Protein AF-A0A7C4NTA8-F1 (afdb_monomer_lite)

Structure (mmCIF, N/CA/C/O backbone):
data_AF-A0A7C4NTA8-F1
#
_entry.id   AF-A0A7C4NTA8-F1
#
loop_
_atom_site.group_PDB
_atom_site.id
_atom_site.type_symbol
_atom_site.label_atom_id
_atom_site.label_alt_id
_atom_site.label_comp_id
_atom_site.label_asym_id
_atom_site.label_entity_id
_atom_site.label_seq_id
_atom_site.pdbx_PDB_ins_code
_atom_site.Cartn_x
_atom_site.Cartn_y
_atom_site.Cartn_z
_atom_site.occupancy
_atom_site.B_iso_or_equiv
_atom_site.auth_seq_id
_atom_site.auth_comp_id
_atom_site.auth_asym_id
_atom_site.auth_atom_id
_atom_site.pdbx_PDB_model_num
ATOM 1 N N . MET A 1 1 ? -11.748 25.148 -0.367 1.00 47.28 1 MET A N 1
ATOM 2 C CA . MET A 1 1 ? -11.522 23.887 -1.107 1.00 47.28 1 MET A CA 1
ATOM 3 C C . MET A 1 1 ? -11.002 22.785 -0.184 1.00 47.28 1 MET A C 1
ATOM 5 O O . MET A 1 1 ? -11.675 21.774 -0.080 1.00 47.28 1 MET A O 1
ATOM 9 N N . LEU A 1 2 ? -9.923 23.012 0.584 1.00 47.84 2 LEU A N 1
ATOM 10 C CA . LEU A 1 2 ? -9.383 22.050 1.570 1.00 47.84 2 LEU A CA 1
ATOM 11 C C . LEU A 1 2 ? -10.412 21.562 2.614 1.00 47.84 2 LEU A C 1
ATOM 13 O O . LEU A 1 2 ? -10.604 20.364 2.757 1.00 47.84 2 LEU A O 1
ATOM 17 N N . LEU A 1 3 ? -11.169 22.468 3.250 1.00 47.03 3 LEU A N 1
ATOM 18 C CA . LEU A 1 3 ? -12.227 22.128 4.228 1.00 47.03 3 LEU A CA 1
ATOM 19 C C . LEU A 1 3 ? -13.330 21.188 3.695 1.00 47.03 3 LEU A C 1
ATOM 21 O O . LEU A 1 3 ? -13.909 20.436 4.473 1.00 47.03 3 LEU A O 1
ATOM 25 N N . PHE A 1 4 ? -13.620 21.216 2.389 1.00 53.47 4 PHE A N 1
ATOM 26 C CA . PHE A 1 4 ? -14.634 20.341 1.784 1.00 53.47 4 PHE A CA 1
ATOM 27 C C . PHE A 1 4 ? -14.111 18.917 1.570 1.00 53.47 4 PHE A C 1
ATOM 29 O O . PHE A 1 4 ? -14.851 17.963 1.798 1.00 53.47 4 PHE A O 1
ATOM 36 N N . VAL A 1 5 ? -12.833 18.772 1.199 1.00 58.16 5 VAL A N 1
ATOM 37 C CA . VAL A 1 5 ? -12.175 17.461 1.080 1.00 58.16 5 VAL A CA 1
ATOM 38 C C . VAL A 1 5 ? -12.095 16.788 2.453 1.00 58.16 5 VAL A C 1
ATOM 40 O O . VAL A 1 5 ? -12.407 15.602 2.553 1.00 58.16 5 VAL A O 1
ATOM 43 N N . LYS A 1 6 ? -11.829 17.576 3.513 1.00 59.03 6 LYS A N 1
ATOM 44 C CA . LYS A 1 6 ? -11.715 17.075 4.893 1.00 59.03 6 LYS A CA 1
ATOM 45 C C . LYS A 1 6 ? -12.936 16.307 5.391 1.00 59.03 6 LYS A C 1
ATOM 47 O O . LYS A 1 6 ? -12.873 15.302 6.096 1.00 59.03 6 LYS A O 1
ATOM 52 N N . ILE A 1 7 ? -14.103 16.837 5.048 1.00 70.94 7 ILE A N 1
ATOM 53 C CA . ILE A 1 7 ? -15.385 16.320 5.523 1.00 70.94 7 ILE A CA 1
ATOM 54 C C . ILE A 1 7 ? -15.817 15.106 4.694 1.00 70.94 7 ILE A C 1
ATOM 56 O O . ILE A 1 7 ? -16.514 14.225 5.199 1.00 70.94 7 ILE A O 1
ATOM 60 N N . TYR A 1 8 ? -15.392 15.030 3.433 1.00 84.38 8 TYR A N 1
ATOM 61 C CA . TYR A 1 8 ? -15.878 14.027 2.498 1.00 84.38 8 TYR A CA 1
ATOM 62 C C . TYR A 1 8 ? -15.479 12.600 2.895 1.00 84.38 8 TYR A C 1
ATOM 64 O O . TYR A 1 8 ? -16.356 11.755 3.073 1.00 84.38 8 TYR A O 1
ATOM 72 N N . PHE A 1 9 ? -14.183 12.327 3.083 1.00 87.00 9 PHE A N 1
ATOM 73 C CA . PHE A 1 9 ? -13.704 10.973 3.393 1.00 87.00 9 PHE A CA 1
ATOM 74 C C . PHE A 1 9 ? -14.203 10.482 4.748 1.00 87.00 9 PHE A C 1
ATOM 76 O O . PHE A 1 9 ? -14.617 9.330 4.878 1.00 87.00 9 PHE A O 1
ATOM 83 N N . LYS A 1 10 ? -14.258 11.385 5.731 1.00 87.44 10 LYS A N 1
ATOM 84 C CA . LYS A 1 10 ? -14.858 11.114 7.036 1.00 87.44 10 LYS A CA 1
ATOM 85 C C . LYS A 1 10 ? -16.331 10.720 6.907 1.00 87.44 10 LYS A C 1
ATOM 87 O O . LYS A 1 10 ? -16.741 9.712 7.474 1.00 87.44 10 LYS A O 1
ATOM 92 N N . ASN A 1 11 ? -17.121 11.474 6.142 1.00 90.62 11 ASN A N 1
ATOM 93 C CA . ASN A 1 11 ? -18.539 11.175 5.927 1.00 90.62 11 ASN A CA 1
ATOM 94 C C . ASN A 1 11 ? -18.747 9.885 5.129 1.00 90.62 11 ASN A C 1
ATOM 96 O O . ASN A 1 11 ? -19.662 9.120 5.433 1.00 90.62 11 ASN A O 1
ATOM 100 N N . PHE A 1 12 ? -17.901 9.629 4.131 1.00 92.06 12 PHE A N 1
ATOM 101 C CA . PHE A 1 12 ? -17.910 8.389 3.364 1.00 92.06 12 PHE A CA 1
ATOM 102 C C . PHE A 1 12 ? -17.660 7.185 4.279 1.00 92.06 12 PHE A C 1
ATOM 104 O O . PHE A 1 12 ? -18.490 6.278 4.339 1.00 92.06 12 PHE A O 1
ATOM 111 N N . LEU A 1 13 ? -16.577 7.217 5.060 1.00 94.44 13 LEU A N 1
ATOM 112 C CA . LEU A 1 13 ? -16.245 6.165 6.019 1.00 94.44 13 LEU A CA 1
ATOM 113 C C . LEU A 1 13 ? -17.331 5.994 7.078 1.00 94.44 13 LEU A C 1
ATOM 115 O O . LEU A 1 13 ? -17.734 4.868 7.353 1.00 94.44 13 LEU A O 1
ATOM 119 N N . GLN A 1 14 ? -17.874 7.092 7.610 1.00 95.44 14 GLN A N 1
ATOM 120 C CA . GLN A 1 14 ? -18.977 7.034 8.564 1.00 95.44 14 GLN A CA 1
ATOM 121 C C . GLN A 1 14 ? -20.224 6.381 7.959 1.00 95.44 14 GLN A C 1
ATOM 123 O O . GLN A 1 14 ? -20.884 5.589 8.625 1.00 95.44 14 GLN A O 1
ATOM 128 N N . SER A 1 15 ? -20.538 6.676 6.697 1.00 95.12 15 SER A N 1
ATOM 129 C CA . SER A 1 15 ? -21.687 6.086 6.006 1.00 95.12 15 SER A CA 1
ATOM 130 C C . SER A 1 15 ? -21.512 4.580 5.817 1.00 95.12 15 SER A C 1
ATOM 132 O O . SER A 1 15 ? -22.443 3.827 6.088 1.00 95.12 15 SER A O 1
ATOM 134 N N . ILE A 1 16 ? -20.315 4.131 5.421 1.00 94.38 16 ILE A N 1
ATOM 135 C CA . ILE A 1 16 ? -20.001 2.698 5.333 1.00 94.38 16 ILE A CA 1
ATOM 136 C C . ILE A 1 16 ? -20.075 2.042 6.715 1.00 94.38 16 ILE A C 1
ATOM 138 O O . ILE A 1 16 ? -20.719 1.008 6.865 1.00 94.38 16 ILE A O 1
ATOM 142 N N . TYR A 1 17 ? -19.489 2.666 7.736 1.00 96.38 17 TYR A N 1
ATOM 143 C CA . TYR A 1 17 ? -19.453 2.134 9.097 1.00 96.38 17 TYR A CA 1
ATOM 144 C C . TYR A 1 17 ? -20.843 2.008 9.735 1.00 96.38 17 TYR A C 1
ATOM 146 O O . TYR A 1 17 ? -21.112 1.040 10.441 1.00 96.38 17 TYR A O 1
ATOM 154 N N . ASN A 1 18 ? -21.752 2.944 9.442 1.00 96.44 18 ASN A N 1
ATOM 155 C CA . ASN A 1 18 ? -23.147 2.879 9.885 1.00 96.44 18 ASN A CA 1
ATOM 156 C C . ASN A 1 18 ? -23.910 1.694 9.264 1.00 96.44 18 ASN A C 1
ATOM 158 O O . ASN A 1 18 ? -24.862 1.206 9.867 1.00 96.44 18 ASN A O 1
ATOM 162 N N . LEU A 1 19 ? -23.514 1.249 8.066 1.00 95.81 19 LEU A N 1
ATOM 163 C CA . LEU A 1 19 ? -24.101 0.089 7.388 1.00 95.81 19 LEU A CA 1
ATOM 164 C C . LEU A 1 19 ? -23.440 -1.224 7.821 1.00 95.81 19 LEU A C 1
ATOM 166 O O . LEU A 1 19 ? -24.109 -2.247 7.939 1.00 95.81 19 LEU A O 1
ATOM 170 N N . ASN A 1 20 ? -22.127 -1.198 8.042 1.00 95.38 20 ASN A N 1
ATOM 171 C CA . ASN A 1 20 ? -21.334 -2.350 8.435 1.00 95.38 20 ASN A CA 1
ATOM 172 C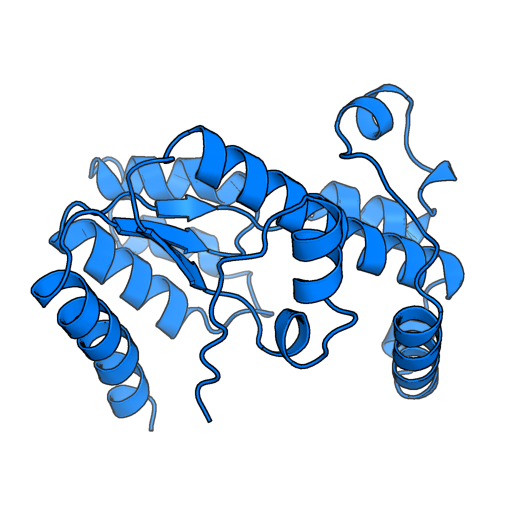 C . ASN A 1 20 ? -20.160 -1.907 9.315 1.00 95.38 20 ASN A C 1
ATOM 174 O O . ASN A 1 20 ? -19.199 -1.305 8.839 1.00 95.38 20 ASN A O 1
ATOM 178 N N . THR A 1 21 ? -20.196 -2.267 10.596 1.00 95.44 21 THR A N 1
ATOM 179 C CA . THR A 1 21 ? -19.102 -1.968 11.530 1.00 95.44 21 THR A CA 1
ATOM 180 C C . THR A 1 21 ? -17.941 -2.956 11.414 1.00 95.44 21 THR A C 1
ATOM 182 O O . THR A 1 21 ? -16.848 -2.690 11.922 1.00 95.44 21 THR A O 1
ATOM 185 N N . ASN A 1 22 ? -18.136 -4.097 10.740 1.00 96.38 22 ASN A N 1
ATOM 186 C CA . ASN A 1 22 ? -17.126 -5.139 10.612 1.00 96.38 22 ASN A CA 1
ATOM 187 C C . ASN A 1 22 ? -16.188 -4.880 9.426 1.00 96.38 22 ASN A C 1
ATOM 189 O O . ASN A 1 22 ? -16.140 -5.641 8.456 1.00 96.38 22 ASN A O 1
ATOM 193 N N . ILE A 1 23 ? -15.437 -3.785 9.533 1.00 97.69 23 ILE A N 1
ATOM 194 C CA . ILE A 1 23 ? -14.491 -3.324 8.518 1.00 97.69 23 ILE A CA 1
ATOM 195 C C . ILE A 1 23 ? -13.043 -3.359 9.026 1.00 97.69 23 ILE A C 1
ATOM 197 O O . ILE A 1 23 ? -12.773 -3.374 10.233 1.00 97.69 23 ILE A O 1
ATOM 201 N N . VAL A 1 24 ? -12.107 -3.347 8.085 1.00 97.88 24 VAL A N 1
ATOM 202 C CA . VAL A 1 24 ? -10.681 -3.075 8.294 1.00 97.88 24 VAL A CA 1
ATOM 203 C C . VAL A 1 24 ? -10.210 -2.139 7.185 1.00 97.88 24 VAL A C 1
ATOM 205 O O . VAL A 1 24 ? -10.668 -2.255 6.048 1.00 97.88 24 VAL A O 1
ATOM 208 N N . LEU A 1 25 ? -9.335 -1.190 7.513 1.00 98.12 25 LEU A N 1
ATOM 209 C CA . LEU A 1 25 ? -8.773 -0.273 6.526 1.00 98.12 25 LEU A CA 1
ATOM 210 C C . LEU A 1 25 ? -7.360 -0.693 6.132 1.00 98.12 25 LEU A C 1
ATOM 212 O O . LEU A 1 25 ? -6.594 -1.193 6.960 1.00 98.12 25 LEU A O 1
ATOM 216 N N . ALA A 1 26 ? -6.995 -0.405 4.890 1.00 97.56 26 ALA A N 1
ATOM 217 C CA . ALA A 1 26 ? -5.619 -0.443 4.431 1.00 97.56 26 ALA A CA 1
ATOM 218 C C . ALA A 1 26 ? -5.255 0.832 3.665 1.00 97.56 26 ALA A C 1
ATOM 220 O O . ALA A 1 26 ? -6.080 1.392 2.940 1.00 97.56 26 ALA A O 1
ATOM 221 N N . LEU A 1 27 ? -4.019 1.288 3.845 1.00 95.62 27 LEU A N 1
ATOM 222 C CA . LEU A 1 27 ? -3.472 2.497 3.231 1.00 95.62 27 LEU A CA 1
ATOM 223 C C . LEU A 1 27 ? -2.232 2.135 2.414 1.00 95.62 27 LEU A C 1
ATOM 225 O O . LEU A 1 27 ? -1.377 1.395 2.909 1.00 95.62 27 LEU A O 1
ATOM 229 N N . ASP A 1 28 ? -2.104 2.689 1.207 1.00 93.12 28 ASP A N 1
ATOM 230 C CA . ASP A 1 28 ? -0.885 2.610 0.381 1.00 93.12 28 ASP A CA 1
ATOM 231 C C . ASP A 1 28 ? 0.254 3.466 0.976 1.00 93.12 28 ASP A C 1
ATOM 233 O O . ASP A 1 28 ? 0.707 4.453 0.407 1.00 93.12 28 ASP A O 1
ATOM 237 N N . LEU A 1 29 ? 0.661 3.116 2.197 1.00 92.62 29 LEU A N 1
ATOM 238 C CA . LEU A 1 29 ? 1.814 3.647 2.912 1.00 92.62 29 LEU A CA 1
ATOM 239 C C . LEU A 1 29 ? 2.898 2.567 2.991 1.00 92.62 29 LEU A C 1
ATOM 241 O O . LEU A 1 29 ? 2.555 1.385 3.084 1.00 92.62 29 LEU A O 1
ATOM 245 N N . PRO A 1 30 ? 4.190 2.932 3.025 1.00 90.62 30 PRO A N 1
ATOM 246 C CA . PRO A 1 30 ? 5.262 1.957 3.169 1.00 90.62 30 PRO A CA 1
ATOM 247 C C . PRO A 1 30 ? 5.142 1.133 4.464 1.00 90.62 30 PRO A C 1
ATOM 249 O O . PRO A 1 30 ? 4.615 1.626 5.470 1.00 90.62 30 PRO A O 1
ATOM 252 N N . PRO A 1 31 ? 5.690 -0.095 4.512 1.00 91.69 31 PRO A N 1
ATOM 253 C CA . PRO A 1 31 ? 5.619 -0.952 5.698 1.00 91.69 31 PRO A CA 1
ATOM 254 C C . PRO A 1 31 ? 6.220 -0.311 6.956 1.00 91.69 31 PRO A C 1
ATOM 256 O O . PRO A 1 31 ? 5.724 -0.529 8.060 1.00 91.69 31 PRO A O 1
ATOM 259 N N . SER A 1 32 ? 7.230 0.551 6.796 1.00 91.19 32 SER A N 1
ATOM 260 C CA . SER A 1 32 ? 7.857 1.309 7.887 1.00 91.19 32 SER A CA 1
ATOM 261 C C . SER A 1 32 ? 6.879 2.202 8.667 1.00 91.19 32 SER A C 1
ATOM 263 O O . SER A 1 32 ? 7.132 2.506 9.831 1.00 91.19 32 SER A O 1
ATOM 265 N N . PHE A 1 33 ? 5.730 2.569 8.082 1.00 93.31 33 PHE A N 1
ATOM 266 C CA . PHE A 1 33 ? 4.695 3.359 8.755 1.00 93.31 33 PHE A CA 1
ATOM 267 C C . PHE A 1 33 ? 3.830 2.563 9.734 1.00 93.31 33 PHE A C 1
ATOM 269 O O . PHE A 1 33 ? 3.198 3.166 10.605 1.00 93.31 33 PHE A O 1
ATOM 276 N N . GLN A 1 34 ? 3.811 1.230 9.633 1.00 95.81 34 GLN A N 1
ATOM 277 C CA . GLN A 1 34 ? 2.934 0.387 10.447 1.00 95.81 34 GLN A CA 1
ATOM 278 C C . GLN A 1 34 ? 3.188 0.596 11.945 1.00 95.81 34 GLN A C 1
ATOM 280 O O . GLN A 1 34 ? 2.248 0.759 12.721 1.00 95.81 34 GLN A O 1
ATOM 285 N N . LYS A 1 35 ? 4.461 0.692 12.345 1.00 95.94 35 LYS A N 1
ATOM 286 C CA . LYS A 1 35 ? 4.826 0.881 13.751 1.00 95.94 35 LYS A CA 1
ATOM 287 C C . LYS A 1 35 ? 4.351 2.227 14.306 1.00 95.94 35 LYS A C 1
ATOM 289 O O . LYS A 1 35 ? 3.821 2.286 15.413 1.00 95.94 35 LYS A O 1
ATOM 294 N N . PHE A 1 36 ? 4.485 3.299 13.524 1.00 95.69 36 PHE A N 1
ATOM 295 C CA . PHE A 1 36 ? 4.013 4.626 13.923 1.00 95.69 36 PHE A CA 1
ATOM 296 C C . PHE A 1 36 ? 2.485 4.679 14.037 1.00 95.69 36 PHE A C 1
ATOM 298 O O . PHE A 1 36 ? 1.973 5.328 14.948 1.00 95.69 36 PHE A O 1
ATOM 305 N N . LEU A 1 37 ? 1.755 3.982 13.156 1.00 96.75 37 LEU A N 1
ATOM 306 C CA . LEU A 1 37 ? 0.296 3.854 13.251 1.00 96.75 37 LEU A CA 1
ATOM 307 C C . LEU A 1 37 ? -0.122 3.149 14.543 1.00 96.75 37 LEU A C 1
ATOM 309 O O . LEU A 1 37 ? -0.986 3.650 15.260 1.00 96.75 37 LEU A O 1
ATOM 313 N N . GLU A 1 38 ? 0.509 2.019 14.857 1.00 97.19 38 GLU A N 1
ATOM 314 C CA . GLU A 1 38 ? 0.239 1.252 16.077 1.00 97.19 38 GLU A CA 1
ATOM 315 C C . GLU A 1 38 ? 0.522 2.075 17.335 1.00 97.19 38 GLU A C 1
ATOM 317 O O . GLU A 1 38 ? -0.341 2.201 18.204 1.00 97.19 38 GLU A O 1
ATOM 322 N N . ASP A 1 39 ? 1.692 2.712 17.406 1.00 97.62 39 ASP A N 1
ATOM 323 C CA . ASP A 1 39 ? 2.065 3.538 18.552 1.00 97.62 39 ASP A CA 1
ATOM 324 C C . ASP A 1 39 ? 1.140 4.761 18.694 1.00 97.62 39 ASP A C 1
ATOM 326 O O . ASP A 1 39 ? 0.796 5.156 19.813 1.00 97.62 39 ASP A O 1
ATOM 330 N N . TYR A 1 40 ? 0.667 5.338 17.584 1.00 97.44 40 TYR A N 1
ATOM 331 C CA . TYR A 1 40 ? -0.335 6.402 17.620 1.00 97.44 40 TYR A CA 1
ATOM 332 C C . TYR A 1 40 ? -1.697 5.892 18.108 1.00 97.44 40 TYR A C 1
ATOM 334 O O . TYR A 1 40 ? -2.346 6.562 18.916 1.00 97.44 40 TYR A O 1
ATOM 342 N N . PHE A 1 41 ? -2.142 4.713 17.668 1.00 97.25 41 PHE A N 1
ATOM 343 C CA . PHE A 1 41 ? -3.433 4.129 18.055 1.00 97.25 41 PHE A CA 1
ATOM 344 C C . PHE A 1 41 ? -3.455 3.724 19.531 1.00 97.25 41 PHE A C 1
ATOM 346 O O . PHE A 1 41 ? -4.476 3.882 20.200 1.00 97.25 41 PHE A O 1
ATOM 353 N N . GLU A 1 42 ? -2.310 3.296 20.058 1.00 97.19 42 GLU A N 1
ATOM 354 C CA . GLU A 1 42 ? -2.101 2.962 21.469 1.00 97.19 42 GLU A CA 1
ATOM 355 C C . GLU A 1 42 ? -1.803 4.187 22.355 1.00 97.19 42 GLU A C 1
ATOM 357 O O . GLU A 1 42 ? -1.593 4.041 23.557 1.00 97.19 42 GLU A O 1
ATOM 362 N N . ASN A 1 43 ? -1.822 5.403 21.793 1.00 96.88 43 ASN A N 1
ATOM 363 C CA . ASN A 1 43 ? -1.507 6.664 22.481 1.00 96.88 43 ASN A CA 1
ATOM 364 C C . ASN A 1 43 ? -0.085 6.728 23.076 1.00 96.88 43 ASN A C 1
ATOM 366 O O . ASN A 1 43 ? 0.155 7.486 24.015 1.00 96.88 43 ASN A O 1
ATOM 370 N N . LYS A 1 44 ? 0.867 5.967 22.524 1.00 98.06 44 LYS A N 1
ATOM 371 C CA . LYS A 1 44 ? 2.292 6.031 22.893 1.00 98.06 44 LYS A CA 1
ATOM 372 C C . LYS A 1 44 ? 2.986 7.264 22.319 1.00 98.06 44 LYS A C 1
ATOM 374 O O . LYS A 1 44 ? 3.946 7.753 22.908 1.00 98.06 44 LYS A O 1
ATOM 379 N N . ILE A 1 45 ? 2.495 7.765 21.186 1.00 97.31 45 ILE A N 1
ATOM 380 C CA . ILE A 1 45 ? 2.926 9.029 20.582 1.00 97.31 45 ILE A CA 1
ATOM 381 C C . ILE A 1 45 ? 1.735 9.973 20.410 1.00 97.31 45 ILE A C 1
ATOM 383 O O . ILE A 1 45 ? 0.603 9.551 20.157 1.00 97.31 45 ILE A O 1
ATOM 387 N N . SER A 1 46 ? 1.995 11.271 20.551 1.00 96.12 46 SER A N 1
ATOM 388 C CA . SER A 1 46 ? 1.013 12.325 20.290 1.00 96.12 46 SER A CA 1
ATOM 389 C C . SER A 1 46 ? 0.701 12.449 18.797 1.00 96.12 46 SER A C 1
ATOM 391 O O . SER A 1 46 ? 1.474 12.025 17.940 1.00 96.12 46 SER A O 1
ATOM 393 N N . GLU A 1 47 ? -0.417 13.097 18.469 1.00 93.31 47 GLU A N 1
ATOM 394 C CA . GLU A 1 47 ? -0.770 13.408 17.080 1.00 93.31 47 GLU A CA 1
ATOM 395 C C . GLU A 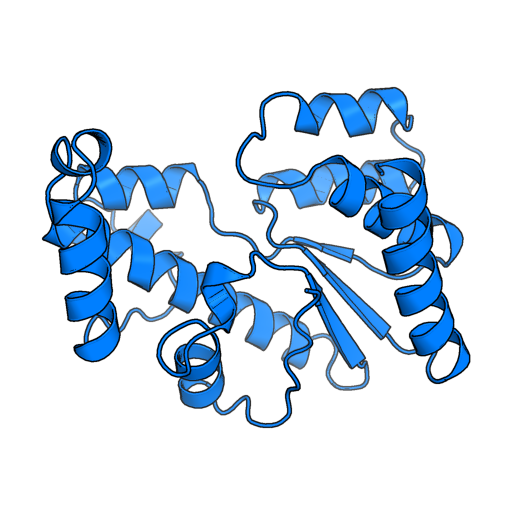1 47 ? 0.301 14.259 16.387 1.00 93.31 47 GLU A C 1
ATOM 397 O O . GLU A 1 47 ? 0.624 14.011 15.229 1.00 93.31 47 GLU A O 1
ATOM 402 N N . SER A 1 48 ? 0.894 15.222 17.104 1.00 94.00 48 SER A N 1
ATOM 403 C CA . SER A 1 48 ? 1.988 16.032 16.566 1.00 94.00 48 SER A CA 1
ATOM 404 C C . SER A 1 48 ? 3.171 15.148 16.183 1.00 94.00 48 SER A C 1
ATOM 406 O O . SER A 1 48 ? 3.599 15.203 15.038 1.00 94.00 48 SER A O 1
ATOM 408 N N . GLN A 1 49 ? 3.642 14.289 17.096 1.00 95.00 49 GLN A N 1
ATOM 409 C CA . GLN A 1 49 ? 4.745 13.351 16.835 1.00 95.00 49 GLN A CA 1
ATOM 410 C C . GLN A 1 49 ? 4.424 12.383 15.692 1.00 95.00 49 GLN A C 1
ATOM 412 O O . GLN A 1 49 ? 5.282 12.098 14.865 1.00 95.00 49 GLN A O 1
ATOM 417 N N . PHE A 1 50 ? 3.182 11.899 15.607 1.00 94.25 50 PHE A N 1
ATOM 418 C CA . PHE A 1 50 ? 2.758 11.033 14.512 1.00 94.25 50 PHE A CA 1
ATOM 419 C C . PHE A 1 50 ? 2.848 11.748 13.155 1.00 94.25 50 PHE A C 1
ATOM 421 O O . PHE A 1 50 ? 3.443 11.209 12.220 1.00 94.25 50 PHE A O 1
ATOM 428 N N . LYS A 1 51 ? 2.338 12.985 13.065 1.00 92.19 51 LYS A N 1
ATOM 429 C CA . LYS A 1 51 ? 2.369 13.808 11.845 1.00 92.19 51 LYS A CA 1
ATOM 430 C C . LYS A 1 51 ? 3.785 14.134 11.369 1.00 92.19 51 LYS A C 1
ATOM 432 O O . LYS A 1 51 ? 3.983 14.316 10.170 1.00 92.19 51 LYS A O 1
ATOM 437 N N . GLU A 1 52 ? 4.776 14.175 12.260 1.00 92.19 52 GLU A N 1
ATOM 438 C CA . GLU A 1 52 ? 6.168 14.428 11.866 1.00 92.19 52 GLU A CA 1
ATOM 439 C C . GLU A 1 52 ? 6.726 13.371 10.913 1.00 92.19 52 GLU A C 1
ATOM 441 O O . GLU A 1 52 ? 7.526 13.715 10.044 1.00 92.19 52 GLU A O 1
ATOM 446 N N . ASN A 1 53 ? 6.244 12.128 11.000 1.00 89.44 53 ASN A N 1
ATOM 447 C CA . ASN A 1 53 ? 6.677 11.046 10.115 1.00 89.44 53 ASN A CA 1
ATOM 448 C C . ASN A 1 53 ? 6.262 11.273 8.652 1.00 89.44 53 ASN A C 1
ATOM 450 O O . ASN A 1 53 ? 6.864 10.700 7.753 1.00 89.44 53 ASN A O 1
ATOM 454 N N . PHE A 1 54 ? 5.278 12.140 8.389 1.00 88.06 54 PHE A N 1
ATOM 455 C CA . PHE A 1 54 ? 4.780 12.422 7.039 1.00 88.06 54 PHE A CA 1
ATOM 456 C C . PHE A 1 54 ? 5.462 13.621 6.363 1.00 88.06 54 PHE A C 1
ATOM 458 O O . PHE A 1 54 ? 5.180 13.889 5.200 1.00 88.06 54 PHE A O 1
ATOM 465 N N . LYS A 1 55 ? 6.367 14.343 7.047 1.00 84.12 55 LYS A N 1
ATOM 466 C CA . LYS A 1 55 ? 6.980 15.589 6.531 1.00 84.12 55 LYS A CA 1
ATOM 467 C C . LYS A 1 55 ? 7.707 15.427 5.188 1.00 84.12 55 LYS A C 1
ATOM 469 O O . LYS A 1 55 ? 7.804 16.396 4.447 1.00 84.12 55 LYS A O 1
ATOM 474 N N . ASN A 1 56 ? 8.198 14.225 4.888 1.00 79.06 56 ASN A N 1
ATOM 475 C CA . ASN A 1 56 ? 8.970 13.925 3.679 1.00 79.06 56 ASN A CA 1
ATOM 476 C C . ASN A 1 56 ? 8.200 13.056 2.667 1.00 79.06 56 ASN A C 1
ATOM 478 O O . ASN A 1 56 ? 8.822 12.464 1.790 1.00 79.06 56 ASN A O 1
ATOM 482 N N . ILE A 1 57 ? 6.874 12.931 2.803 1.00 78.62 57 ILE A N 1
ATOM 483 C CA . ILE A 1 57 ? 6.033 12.235 1.821 1.00 78.62 57 ILE A CA 1
ATOM 484 C C . ILE A 1 57 ? 5.358 13.281 0.936 1.00 78.62 57 ILE A C 1
ATOM 486 O O . ILE A 1 57 ? 4.551 14.074 1.414 1.00 78.62 57 ILE A O 1
ATOM 490 N N . ASP A 1 58 ? 5.671 13.254 -0.355 1.00 73.38 58 ASP A N 1
ATOM 491 C CA . ASP A 1 58 ? 5.185 14.202 -1.364 1.00 73.38 58 ASP A CA 1
ATOM 492 C C . ASP A 1 58 ? 4.219 13.581 -2.388 1.00 73.38 58 ASP A C 1
ATOM 494 O O . ASP A 1 58 ? 3.455 14.305 -3.023 1.00 73.38 58 ASP A O 1
ATOM 498 N N . TYR A 1 59 ? 4.209 12.253 -2.526 1.00 68.31 59 TYR A N 1
ATOM 499 C CA . TYR A 1 59 ? 3.384 11.541 -3.509 1.00 68.31 59 TYR A CA 1
ATOM 500 C C . TYR A 1 59 ? 1.924 11.325 -3.068 1.00 68.31 59 TYR A C 1
ATOM 502 O O . TYR A 1 59 ? 1.046 11.139 -3.905 1.00 68.31 59 TYR A O 1
ATOM 510 N N . LEU A 1 60 ? 1.624 11.434 -1.768 1.00 74.31 60 LEU A N 1
ATOM 511 C CA . LEU A 1 60 ? 0.270 11.262 -1.228 1.00 74.31 60 LEU A CA 1
ATOM 512 C C . LEU A 1 60 ? -0.350 12.587 -0.793 1.00 74.31 60 LEU A C 1
ATOM 514 O O . LEU A 1 60 ? 0.317 13.474 -0.264 1.00 74.31 60 LEU A O 1
ATOM 518 N N . ASN A 1 61 ? -1.678 12.675 -0.889 1.00 84.56 61 ASN A N 1
ATOM 519 C CA . ASN A 1 61 ? -2.421 13.722 -0.198 1.00 84.56 61 ASN A CA 1
ATOM 520 C C . ASN A 1 61 ? -2.445 13.428 1.313 1.00 84.56 61 ASN A C 1
ATOM 522 O O . ASN A 1 61 ? -3.351 12.769 1.827 1.00 84.56 61 ASN A O 1
ATOM 526 N N . ILE A 1 62 ? -1.420 13.914 2.013 1.00 86.38 62 ILE A N 1
ATOM 527 C CA . ILE A 1 62 ? -1.192 13.654 3.440 1.00 86.38 62 ILE A CA 1
ATOM 528 C C . ILE A 1 62 ? -2.370 14.091 4.304 1.00 86.38 62 ILE A C 1
ATOM 530 O O . ILE A 1 62 ? -2.689 13.413 5.276 1.00 86.38 62 ILE A O 1
ATOM 534 N N . GLU A 1 63 ? -3.053 15.181 3.952 1.00 86.00 63 GLU A N 1
ATOM 535 C CA . GLU A 1 63 ? -4.210 15.641 4.723 1.00 86.00 63 GLU A CA 1
ATOM 536 C C . GLU A 1 63 ? -5.334 14.600 4.731 1.00 86.00 63 GLU A C 1
ATOM 538 O O . GLU A 1 63 ? -5.843 14.262 5.798 1.00 86.00 63 GLU A O 1
ATOM 543 N N . VAL A 1 64 ? -5.646 14.028 3.564 1.00 87.12 64 VAL A N 1
ATOM 544 C CA . VAL A 1 64 ? -6.655 12.965 3.428 1.00 87.12 64 VAL A CA 1
ATOM 545 C C . VA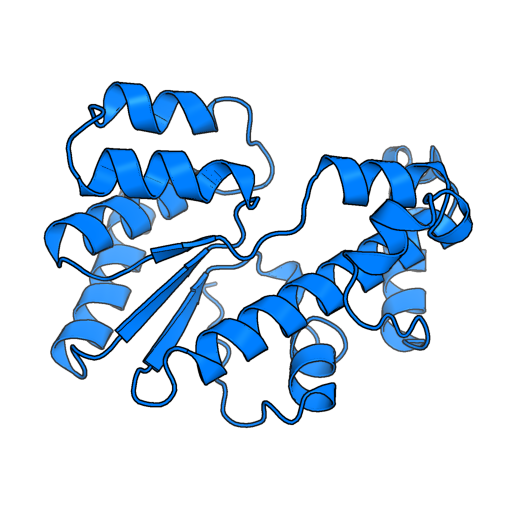L A 1 64 ? -6.241 11.715 4.203 1.00 87.12 64 VAL A C 1
ATOM 547 O O . VAL A 1 64 ? -7.049 11.125 4.919 1.00 87.12 64 VAL A O 1
ATOM 550 N N . VAL A 1 65 ? -4.972 11.316 4.092 1.00 90.69 65 VAL A N 1
ATOM 551 C CA . VAL A 1 65 ? -4.440 10.145 4.804 1.00 90.69 65 VAL A CA 1
ATOM 552 C C . VAL A 1 65 ? -4.571 10.325 6.319 1.00 90.69 65 VAL A C 1
ATOM 554 O O . VAL A 1 65 ? -5.075 9.433 7.002 1.00 90.69 65 VAL A O 1
ATOM 557 N N . LEU A 1 66 ? -4.178 11.486 6.847 1.00 91.69 66 LEU A N 1
ATOM 558 C CA . LEU A 1 66 ? -4.262 11.786 8.277 1.00 91.69 66 LEU A CA 1
ATOM 559 C C . LEU A 1 66 ? -5.704 11.769 8.797 1.00 91.69 66 LEU A C 1
ATOM 561 O O . LEU A 1 66 ? -5.940 11.272 9.894 1.00 91.69 66 LEU A O 1
ATOM 565 N N . GLU A 1 67 ? -6.672 12.244 8.016 1.00 91.25 67 GLU A N 1
ATOM 566 C CA . GLU A 1 67 ? -8.090 12.218 8.397 1.00 91.25 67 GLU A CA 1
ATOM 567 C C . GLU A 1 67 ? -8.678 10.813 8.443 1.00 91.25 67 GLU A C 1
ATOM 569 O O . GLU A 1 67 ? -9.450 10.492 9.349 1.00 91.25 67 GLU A O 1
ATOM 574 N N . ILE A 1 68 ? -8.311 9.961 7.482 1.00 94.44 68 ILE A N 1
ATOM 575 C CA . ILE A 1 68 ? -8.715 8.552 7.483 1.00 94.44 68 ILE A CA 1
ATOM 576 C C . ILE A 1 68 ? -8.171 7.864 8.740 1.00 94.44 68 ILE A C 1
ATOM 578 O O . ILE A 1 68 ? -8.899 7.133 9.415 1.00 94.44 68 ILE A O 1
ATOM 582 N N . ILE A 1 69 ? -6.908 8.131 9.082 1.00 95.94 69 ILE A N 1
ATOM 583 C CA . ILE A 1 69 ? -6.242 7.580 10.268 1.00 95.94 69 ILE A CA 1
ATOM 584 C C . ILE A 1 69 ? -6.905 8.089 11.556 1.00 95.94 69 ILE A C 1
ATOM 586 O O . ILE A 1 69 ? -7.182 7.294 12.456 1.00 95.94 69 ILE A O 1
ATOM 590 N N . GLU A 1 70 ? -7.200 9.388 11.645 1.00 94.75 70 GLU A N 1
ATOM 591 C CA . GLU A 1 70 ? -7.891 9.989 12.791 1.00 94.75 70 GLU A CA 1
ATOM 592 C C . GLU A 1 70 ? -9.288 9.380 12.975 1.00 94.75 70 GLU A C 1
ATOM 594 O O . GLU A 1 70 ? -9.635 8.929 14.071 1.00 94.75 70 GLU A O 1
ATOM 599 N N . TRP A 1 71 ? -10.073 9.285 11.895 1.00 96.38 71 TRP A N 1
ATOM 600 C CA . TRP A 1 71 ? -11.395 8.662 11.926 1.00 96.38 71 TRP A CA 1
ATOM 601 C C . TRP A 1 71 ? -11.321 7.202 12.384 1.00 96.38 71 TRP A C 1
ATOM 603 O O . TRP A 1 71 ? -12.120 6.777 13.226 1.00 96.38 71 TRP A O 1
ATOM 613 N N . ALA A 1 72 ? -10.349 6.439 11.879 1.00 97.62 72 ALA A N 1
ATOM 614 C CA . ALA A 1 72 ? -10.164 5.044 12.256 1.00 97.62 72 ALA A CA 1
ATOM 615 C C . ALA A 1 72 ? -9.807 4.900 13.740 1.00 97.62 72 ALA A C 1
ATOM 617 O O . ALA A 1 72 ? -10.393 4.060 14.428 1.00 97.62 72 ALA A O 1
ATOM 618 N N . LYS A 1 73 ? -8.927 5.767 14.261 1.00 97.12 73 LYS A N 1
ATOM 619 C CA . LYS A 1 73 ? -8.575 5.807 15.685 1.00 97.12 73 LYS A CA 1
ATOM 620 C C . LYS A 1 73 ? -9.795 6.100 16.560 1.00 97.12 73 LYS A C 1
ATOM 622 O O . LYS A 1 73 ? -10.037 5.372 17.523 1.00 97.12 73 LYS A O 1
ATOM 627 N N . MET A 1 74 ? -10.596 7.112 16.211 1.00 95.81 74 MET A N 1
ATOM 628 C CA . MET A 1 74 ? -11.820 7.465 16.950 1.00 95.81 74 MET A CA 1
ATOM 629 C C . MET A 1 74 ? -12.833 6.310 16.999 1.00 95.81 74 MET A C 1
ATOM 631 O O . MET A 1 74 ? -13.478 6.102 18.026 1.00 95.81 74 MET A O 1
ATOM 635 N N . ASN A 1 75 ? -12.947 5.541 15.913 1.00 97.00 75 ASN A N 1
ATOM 636 C CA . ASN A 1 75 ? -13.897 4.431 15.784 1.00 97.00 75 ASN A CA 1
ATOM 637 C C . ASN A 1 75 ? -13.298 3.054 16.127 1.00 97.00 75 ASN A C 1
ATOM 639 O O . ASN A 1 75 ? -13.969 2.035 15.964 1.00 97.00 75 ASN A O 1
ATOM 643 N N . LYS A 1 76 ? -12.046 3.001 16.607 1.00 96.19 76 LYS A N 1
ATOM 644 C CA . LYS A 1 76 ? -11.315 1.759 16.927 1.00 96.19 76 LYS A CA 1
ATOM 645 C C . LYS A 1 76 ? -11.264 0.763 15.754 1.00 96.19 76 LYS A C 1
ATOM 647 O O . LYS A 1 76 ? -11.287 -0.453 15.954 1.00 96.19 76 LYS A O 1
ATOM 652 N N . VAL A 1 77 ? -11.195 1.274 14.526 1.00 97.56 77 VAL A N 1
ATOM 653 C CA . VAL A 1 77 ? -11.056 0.470 13.305 1.00 97.56 77 VAL A CA 1
ATOM 654 C C . VAL A 1 77 ? -9.576 0.191 13.062 1.00 97.56 77 VAL A C 1
ATOM 656 O O . VAL A 1 77 ? -8.756 1.102 13.118 1.00 97.56 77 VAL A O 1
ATOM 659 N N . LYS A 1 78 ? -9.219 -1.071 12.789 1.00 96.88 78 LYS A N 1
ATOM 660 C CA . LYS A 1 78 ? -7.830 -1.453 12.486 1.00 96.88 78 LYS A CA 1
ATOM 661 C C . LYS A 1 78 ? -7.394 -0.877 11.136 1.00 96.88 78 LYS A C 1
ATOM 663 O O . LYS A 1 78 ? -8.169 -0.921 10.180 1.00 96.88 78 LYS A O 1
ATOM 668 N N . VAL A 1 79 ? -6.151 -0.404 11.068 1.00 98.00 79 VAL A N 1
ATOM 669 C CA . VAL A 1 79 ? -5.519 0.131 9.855 1.00 98.00 79 VAL A CA 1
ATOM 670 C C . VAL A 1 79 ? -4.215 -0.618 9.595 1.00 98.00 79 VAL A C 1
ATOM 672 O O . VAL A 1 79 ? -3.433 -0.819 10.524 1.00 98.00 79 VAL A O 1
ATOM 675 N N . PHE A 1 80 ? -3.993 -1.012 8.343 1.00 98.12 80 PHE A N 1
ATOM 676 C CA . PHE A 1 80 ? -2.765 -1.660 7.881 1.00 98.12 80 PHE A CA 1
ATOM 677 C C . PHE A 1 80 ? -2.099 -0.855 6.769 1.00 98.12 80 PHE A C 1
ATOM 679 O O . PHE A 1 80 ? -2.779 -0.288 5.912 1.00 98.12 80 PHE A O 1
ATOM 686 N N . THR A 1 81 ? -0.772 -0.831 6.748 1.00 96.31 81 THR A N 1
ATOM 687 C CA . THR A 1 81 ? -0.019 -0.332 5.596 1.00 96.31 81 THR A CA 1
ATOM 688 C C . THR A 1 81 ? 0.169 -1.448 4.572 1.00 96.31 81 THR A C 1
ATOM 690 O O . THR A 1 81 ? 0.464 -2.592 4.922 1.00 96.31 81 THR A O 1
ATOM 693 N N . ILE A 1 82 ? -0.050 -1.140 3.294 1.00 96.25 82 ILE A N 1
ATOM 694 C CA . ILE A 1 82 ? 0.075 -2.107 2.191 1.00 96.25 82 ILE A CA 1
ATOM 695 C C . ILE A 1 82 ? 0.987 -1.627 1.065 1.00 96.25 82 ILE A C 1
ATOM 697 O O . ILE A 1 82 ? 1.205 -2.364 0.107 1.00 96.25 82 ILE A O 1
ATOM 701 N N . GLY A 1 83 ? 1.536 -0.421 1.182 1.00 93.06 83 GLY A N 1
ATOM 702 C CA . GLY A 1 83 ? 2.426 0.127 0.176 1.00 93.06 83 GLY A CA 1
ATOM 703 C C . GLY A 1 83 ? 3.746 -0.616 0.101 1.00 93.06 83 GLY A C 1
ATOM 704 O O . GLY A 1 83 ? 4.126 -1.392 0.988 1.00 93.06 83 GLY A O 1
ATOM 705 N N . THR A 1 84 ? 4.431 -0.408 -1.012 1.00 92.19 84 THR A N 1
ATOM 706 C CA . THR A 1 84 ? 5.686 -1.085 -1.323 1.00 92.19 84 THR A CA 1
ATOM 707 C C . THR A 1 84 ? 6.842 -0.538 -0.491 1.00 92.19 84 THR A C 1
ATOM 709 O O . THR A 1 84 ? 6.846 0.620 -0.076 1.00 92.19 84 THR A O 1
ATOM 712 N N . ASP A 1 85 ? 7.825 -1.395 -0.214 1.00 91.69 85 ASP A N 1
ATOM 713 C CA . ASP A 1 85 ? 9.077 -0.973 0.408 1.00 91.69 85 ASP A CA 1
ATOM 714 C C . ASP A 1 85 ? 9.851 -0.049 -0.547 1.00 91.69 85 ASP A C 1
ATOM 716 O O . ASP A 1 85 ? 10.239 -0.451 -1.649 1.00 91.69 85 ASP A O 1
ATOM 720 N N . SER A 1 86 ? 10.050 1.202 -0.130 1.00 89.50 86 SER A N 1
ATOM 721 C CA . SER A 1 86 ? 10.676 2.228 -0.962 1.00 89.50 86 SER A CA 1
ATOM 722 C C . SER A 1 86 ? 12.134 1.917 -1.298 1.00 89.50 86 SER A C 1
ATOM 724 O O . SER A 1 86 ? 12.575 2.239 -2.400 1.00 89.50 86 SER A O 1
ATOM 726 N N . GLU A 1 87 ? 12.890 1.295 -0.390 1.00 92.44 87 GLU A N 1
ATOM 727 C CA . GLU A 1 87 ? 14.295 0.951 -0.638 1.00 92.44 87 GLU A CA 1
ATOM 728 C C . GLU A 1 87 ? 14.387 -0.139 -1.705 1.00 92.44 87 GLU A C 1
ATOM 730 O O . GLU A 1 87 ? 15.156 -0.019 -2.664 1.00 92.44 87 GLU A O 1
ATOM 735 N N . LEU A 1 88 ? 13.537 -1.162 -1.592 1.00 94.62 88 LEU A N 1
ATOM 736 C CA . LEU A 1 88 ? 13.478 -2.252 -2.558 1.00 94.62 88 LEU A CA 1
ATOM 737 C C . LEU A 1 88 ? 12.995 -1.769 -3.930 1.00 94.62 88 LEU A C 1
ATOM 739 O O . LEU A 1 88 ? 13.601 -2.097 -4.952 1.00 94.62 88 LEU A O 1
ATOM 743 N N . PHE A 1 89 ? 11.958 -0.927 -3.955 1.00 94.81 89 PHE A N 1
ATOM 744 C CA . PHE A 1 89 ? 11.464 -0.300 -5.180 1.00 94.81 89 PHE A CA 1
ATOM 745 C C . PHE A 1 89 ? 12.559 0.515 -5.878 1.00 94.81 89 PHE A C 1
ATOM 747 O O . PHE A 1 89 ? 12.791 0.337 -7.073 1.00 94.81 89 PHE A O 1
ATOM 754 N N . LEU A 1 90 ? 13.280 1.369 -5.140 1.00 94.75 90 LEU A N 1
ATOM 755 C CA . LEU A 1 90 ? 14.380 2.165 -5.690 1.00 94.75 90 LEU A CA 1
ATOM 756 C C . LEU A 1 90 ? 15.528 1.286 -6.191 1.00 94.75 90 LEU A C 1
ATOM 758 O O . LEU A 1 90 ? 16.148 1.598 -7.210 1.00 94.75 90 LEU A O 1
ATOM 762 N N . LYS A 1 91 ? 15.823 0.175 -5.515 1.00 96.94 91 LYS A N 1
ATOM 763 C CA . LYS A 1 91 ? 16.862 -0.755 -5.959 1.00 96.94 91 LYS A CA 1
ATOM 764 C C . LYS A 1 91 ? 16.504 -1.418 -7.288 1.00 96.94 91 LYS A C 1
ATOM 766 O O . LYS A 1 91 ? 17.365 -1.476 -8.167 1.00 96.94 91 LYS A O 1
ATOM 771 N N . ILE A 1 92 ? 15.250 -1.843 -7.458 1.00 97.50 92 ILE A N 1
ATOM 772 C CA . ILE A 1 92 ? 14.743 -2.394 -8.724 1.00 97.50 92 ILE A CA 1
ATOM 773 C C . ILE A 1 92 ? 14.716 -1.306 -9.801 1.00 97.50 92 ILE A C 1
ATOM 775 O O . ILE A 1 92 ? 15.183 -1.540 -10.909 1.00 97.50 92 ILE A O 1
ATOM 779 N N . LEU A 1 93 ? 14.266 -0.092 -9.480 1.00 96.81 93 LEU A N 1
ATOM 780 C CA . LEU A 1 93 ? 14.252 1.027 -10.426 1.00 96.81 93 LEU A CA 1
ATOM 781 C C . LEU A 1 93 ? 15.655 1.339 -10.976 1.00 96.81 93 LEU A C 1
ATOM 783 O O . LEU A 1 93 ? 15.817 1.617 -12.164 1.00 96.81 93 LEU A O 1
ATOM 787 N N . ASN A 1 94 ? 16.678 1.261 -10.124 1.00 96.81 94 ASN A N 1
ATOM 788 C CA . ASN A 1 94 ? 18.057 1.537 -10.515 1.00 96.81 94 ASN A CA 1
ATOM 789 C C . ASN A 1 94 ? 18.723 0.352 -11.231 1.00 96.81 94 ASN A C 1
ATOM 791 O O . ASN A 1 94 ? 19.397 0.553 -12.240 1.00 96.81 94 ASN A O 1
ATOM 795 N N . ASN A 1 95 ? 18.529 -0.878 -10.746 1.00 96.88 95 ASN A N 1
ATOM 796 C CA . ASN A 1 95 ? 19.353 -2.033 -11.137 1.00 96.88 95 ASN A CA 1
ATOM 797 C C . ASN A 1 95 ? 18.571 -3.204 -11.762 1.00 96.88 95 ASN A C 1
ATOM 799 O O . ASN A 1 95 ? 19.180 -4.192 -12.184 1.00 96.88 95 ASN A O 1
ATOM 803 N N . GLY A 1 96 ? 17.246 -3.098 -11.832 1.00 97.12 96 GLY A N 1
ATOM 804 C CA . GLY A 1 96 ? 16.333 -4.176 -12.202 1.00 97.12 96 GLY A CA 1
ATOM 805 C C . GLY A 1 96 ? 16.202 -5.236 -11.106 1.00 97.12 96 GLY A C 1
ATOM 806 O O . GLY A 1 96 ? 16.947 -5.247 -10.121 1.00 97.12 96 GLY A O 1
ATOM 807 N N . LEU A 1 97 ? 15.282 -6.180 -11.297 1.00 96.50 97 LEU A N 1
ATOM 808 C CA . LEU A 1 97 ? 15.077 -7.329 -10.404 1.00 96.50 97 LEU A CA 1
ATOM 809 C C . LEU A 1 97 ? 16.344 -8.184 -10.283 1.00 96.50 97 LEU A C 1
ATOM 811 O O . LEU A 1 97 ? 16.668 -8.686 -9.210 1.00 96.50 97 LEU A O 1
ATOM 815 N N . LYS A 1 98 ? 17.120 -8.282 -11.369 1.00 95.31 98 LYS A N 1
ATOM 816 C CA . LYS A 1 98 ? 18.422 -8.971 -11.394 1.00 95.31 98 LYS A CA 1
ATOM 817 C C . LYS A 1 98 ? 19.476 -8.340 -10.475 1.00 95.31 98 LYS A C 1
ATOM 819 O O . LYS A 1 98 ? 20.494 -8.968 -10.207 1.00 95.31 98 LYS A O 1
ATOM 824 N N . GLY A 1 99 ? 19.269 -7.091 -10.053 1.00 94.69 99 GLY A N 1
ATOM 825 C CA . GLY A 1 99 ? 20.153 -6.369 -9.139 1.00 94.69 99 GLY A CA 1
ATOM 826 C C . GLY A 1 99 ? 19.900 -6.676 -7.662 1.00 94.69 99 GLY A C 1
ATOM 827 O O . GLY A 1 99 ? 20.613 -6.157 -6.802 1.00 94.69 99 GLY A O 1
ATOM 828 N N . LEU A 1 100 ? 18.887 -7.486 -7.353 1.00 96.69 100 LEU A N 1
ATOM 829 C CA . LEU A 1 100 ? 18.572 -7.909 -5.996 1.00 96.69 100 LEU A CA 1
ATOM 830 C C . LEU A 1 100 ? 19.423 -9.109 -5.571 1.00 96.69 100 LEU A C 1
ATOM 832 O O . LEU A 1 100 ? 19.752 -9.991 -6.362 1.00 96.69 100 LEU A O 1
ATOM 836 N N . SER A 1 101 ? 19.766 -9.145 -4.287 1.00 96.12 101 SER A N 1
ATOM 837 C CA . SER A 1 101 ? 20.374 -10.308 -3.643 1.00 96.12 101 SER A CA 1
ATOM 838 C C . SER A 1 101 ? 19.365 -11.452 -3.503 1.00 96.12 101 SER A C 1
ATOM 840 O O . SER A 1 101 ? 18.153 -11.245 -3.552 1.00 96.12 101 SER A O 1
ATOM 842 N N . GLN A 1 102 ? 19.853 -12.671 -3.256 1.00 95.00 102 GLN A N 1
ATOM 843 C CA . GLN A 1 102 ? 18.975 -13.821 -3.003 1.00 95.00 102 GLN A CA 1
ATOM 844 C C . GLN A 1 102 ? 18.066 -13.616 -1.782 1.00 95.00 102 GLN A C 1
ATOM 846 O O . GLN A 1 102 ? 16.927 -14.075 -1.785 1.00 95.00 102 GLN A O 1
ATOM 851 N N . GLU A 1 103 ? 18.549 -12.912 -0.755 1.00 94.94 103 GLU A N 1
ATOM 852 C CA . GLU A 1 103 ? 17.764 -12.599 0.442 1.00 94.94 103 GLU A CA 1
ATOM 853 C C . GLU A 1 103 ? 16.654 -11.576 0.159 1.00 94.94 103 GLU A C 1
ATOM 855 O O . GLU A 1 103 ? 15.583 -11.637 0.751 1.00 94.94 103 GLU A O 1
ATOM 860 N N . GLU A 1 104 ? 16.884 -10.625 -0.743 1.00 95.00 104 GLU A N 1
ATOM 861 C CA . GLU A 1 104 ? 15.849 -9.668 -1.144 1.00 95.00 104 GLU A CA 1
ATOM 862 C C . GLU A 1 104 ? 14.823 -10.325 -2.064 1.00 95.00 104 GLU A C 1
ATOM 864 O O . GLU A 1 104 ? 13.625 -10.141 -1.871 1.00 95.00 104 GLU A O 1
ATOM 869 N N . LEU A 1 105 ? 15.279 -11.147 -3.014 1.00 93.62 105 LEU A N 1
ATOM 870 C CA . LEU A 1 105 ? 14.401 -11.907 -3.904 1.00 93.62 105 LEU A CA 1
ATOM 871 C C . LEU A 1 105 ? 13.474 -12.845 -3.127 1.00 93.62 105 LEU A C 1
ATOM 873 O O . LEU A 1 105 ? 12.309 -12.970 -3.487 1.00 93.62 105 LEU A O 1
ATOM 877 N N . SER A 1 106 ? 13.949 -13.467 -2.044 1.00 91.94 106 SER A N 1
ATOM 878 C CA . SER A 1 106 ? 13.118 -14.357 -1.223 1.00 91.94 106 SER A CA 1
ATOM 879 C C . SER A 1 106 ? 12.028 -13.629 -0.426 1.00 91.94 106 SER A C 1
ATOM 881 O O . SER A 1 106 ? 11.096 -14.275 0.054 1.00 91.94 106 SER A O 1
ATOM 883 N N . LYS A 1 107 ? 12.121 -12.298 -0.294 1.00 89.62 107 LYS A N 1
ATOM 884 C CA . LYS A 1 107 ? 11.105 -11.448 0.347 1.00 89.62 107 LYS A CA 1
ATOM 885 C C . LYS A 1 107 ? 10.051 -10.943 -0.641 1.00 89.62 107 LYS A C 1
ATOM 887 O O . LYS A 1 107 ? 9.018 -10.439 -0.199 1.00 89.62 107 LYS A O 1
ATOM 892 N N . LEU A 1 108 ? 10.297 -11.055 -1.948 1.00 93.31 108 LEU A N 1
ATOM 893 C CA . LEU A 1 108 ? 9.350 -10.633 -2.974 1.00 93.31 108 LEU A CA 1
ATOM 894 C C . LEU A 1 108 ? 8.165 -11.603 -3.081 1.00 93.31 108 LEU A C 1
ATOM 896 O O . LEU A 1 108 ? 8.323 -12.804 -2.846 1.00 93.31 108 LEU A O 1
ATOM 900 N N . PRO A 1 109 ? 6.977 -11.114 -3.478 1.00 94.31 109 PRO A N 1
ATOM 901 C CA . PRO A 1 109 ? 5.943 -12.002 -3.992 1.00 94.31 109 PRO A CA 1
ATOM 902 C C . PRO A 1 109 ? 6.411 -12.656 -5.302 1.00 94.31 109 PRO A C 1
ATOM 904 O O . PRO A 1 109 ? 7.419 -12.269 -5.895 1.00 94.31 109 PRO A O 1
ATOM 907 N N . GLU A 1 110 ? 5.632 -13.609 -5.805 1.00 93.25 110 GLU A N 1
ATOM 908 C CA . GLU A 1 110 ? 5.787 -14.045 -7.191 1.00 93.25 110 GLU A CA 1
ATOM 909 C C . GLU A 1 110 ? 5.578 -12.850 -8.138 1.00 93.25 110 GLU A C 1
ATOM 911 O O . GLU A 1 110 ? 4.557 -12.160 -8.060 1.00 93.25 110 GLU A O 1
ATOM 916 N N . ILE A 1 111 ? 6.556 -12.604 -9.014 1.00 94.12 111 ILE A N 1
ATOM 917 C CA . ILE A 1 111 ? 6.531 -11.509 -9.987 1.00 94.12 111 ILE A CA 1
ATOM 918 C C . ILE A 1 111 ? 6.340 -12.074 -11.386 1.00 94.12 111 ILE A C 1
ATOM 920 O O . ILE A 1 111 ? 7.162 -12.856 -11.863 1.00 94.12 111 ILE A O 1
ATOM 924 N N . ASP A 1 112 ? 5.307 -11.604 -12.076 1.00 93.12 112 ASP A N 1
ATOM 925 C CA . ASP A 1 112 ? 5.111 -11.855 -13.498 1.00 93.12 112 ASP A CA 1
ATOM 926 C C . ASP A 1 112 ? 5.188 -10.553 -14.281 1.00 93.12 112 ASP A C 1
ATOM 928 O O . ASP A 1 112 ? 4.344 -9.663 -14.181 1.00 93.12 112 ASP A O 1
ATOM 932 N N . ILE A 1 113 ? 6.236 -10.459 -15.088 1.00 93.12 113 ILE A N 1
ATOM 933 C CA . ILE A 1 113 ? 6.560 -9.271 -15.869 1.00 93.12 113 ILE A CA 1
ATOM 934 C C . ILE A 1 113 ? 5.669 -9.177 -17.125 1.00 93.12 113 ILE A C 1
ATOM 936 O O . ILE A 1 113 ? 5.698 -8.168 -17.831 1.00 93.12 113 ILE A O 1
ATOM 940 N N . LEU A 1 114 ? 4.855 -10.187 -17.450 1.00 93.94 114 LEU A N 1
ATOM 941 C CA . LEU A 1 114 ? 4.065 -10.204 -18.678 1.00 93.94 114 LEU A CA 1
ATOM 942 C C . LEU A 1 114 ? 2.759 -9.400 -18.553 1.00 93.94 114 LEU A C 1
ATOM 944 O O . LEU A 1 114 ? 1.676 -9.939 -18.346 1.00 93.94 114 LEU A O 1
ATOM 948 N N . ASN A 1 115 ? 2.844 -8.090 -18.793 1.00 94.19 115 ASN A N 1
ATOM 949 C CA . ASN A 1 115 ? 1.683 -7.205 -18.906 1.00 94.19 115 ASN A CA 1
ATOM 950 C C . ASN A 1 115 ? 1.853 -6.214 -20.082 1.00 94.19 115 ASN A C 1
ATOM 952 O O . ASN A 1 115 ? 2.188 -5.041 -19.887 1.00 94.19 115 ASN A O 1
ATOM 956 N N . PRO A 1 116 ? 1.651 -6.663 -21.340 1.00 95.19 116 PRO A N 1
ATOM 957 C CA . PRO A 1 116 ? 1.900 -5.838 -22.525 1.00 95.19 116 PRO A CA 1
ATOM 958 C C . PRO A 1 116 ? 1.110 -4.516 -22.583 1.00 95.19 116 PRO A C 1
ATOM 960 O O . PRO A 1 116 ? 1.706 -3.503 -22.967 1.00 95.19 116 PRO A O 1
ATOM 963 N N . PRO A 1 117 ? -0.188 -4.461 -22.203 1.00 94.25 117 PRO A N 1
ATOM 964 C CA . PRO A 1 117 ? -0.921 -3.198 -22.134 1.00 94.25 117 PRO A CA 1
ATOM 965 C C . PRO A 1 117 ? -0.278 -2.203 -21.165 1.00 94.25 117 PRO A C 1
ATOM 967 O O . PRO A 1 117 ? -0.095 -1.038 -21.529 1.00 94.25 117 PRO A O 1
ATOM 970 N N . TYR A 1 118 ? 0.130 -2.669 -19.980 1.00 94.75 118 TYR A N 1
ATOM 971 C CA . TYR A 1 118 ? 0.780 -1.817 -18.991 1.00 94.75 118 TYR A CA 1
ATOM 972 C C . TYR A 1 118 ? 2.158 -1.350 -19.456 1.00 94.75 118 TYR A C 1
ATOM 974 O O . TYR A 1 118 ? 2.456 -0.158 -19.396 1.00 94.75 118 TYR A O 1
ATOM 982 N N . LYS A 1 119 ? 2.968 -2.253 -20.025 1.00 95.94 119 LYS A N 1
ATOM 983 C CA . LYS A 1 119 ? 4.280 -1.908 -20.589 1.00 95.94 119 LYS A CA 1
ATOM 984 C C . LYS A 1 119 ? 4.167 -0.820 -21.657 1.00 95.94 119 LYS A C 1
ATOM 986 O O . LYS A 1 119 ? 4.941 0.134 -21.653 1.00 95.94 119 LYS A O 1
ATOM 991 N N . LYS A 1 120 ? 3.175 -0.921 -22.551 1.00 95.62 120 LYS A N 1
ATOM 992 C CA . LYS A 1 120 ? 2.919 0.093 -23.586 1.00 95.62 120 LYS A CA 1
ATOM 993 C C . LYS A 1 120 ? 2.538 1.446 -22.980 1.00 95.62 120 LYS A C 1
ATOM 995 O O . LYS A 1 120 ? 3.036 2.474 -23.435 1.00 95.62 120 LYS A O 1
ATOM 1000 N N . TYR A 1 121 ? 1.681 1.455 -21.962 1.00 94.12 121 TYR A N 1
ATOM 1001 C CA . TYR A 1 121 ? 1.320 2.679 -21.251 1.00 94.12 121 TYR A CA 1
ATOM 1002 C C . TYR A 1 121 ? 2.528 3.320 -20.561 1.00 94.12 121 TYR A C 1
ATOM 1004 O O . TYR A 1 121 ? 2.816 4.496 -20.791 1.00 94.12 121 TYR A O 1
ATOM 1012 N N . LEU A 1 122 ? 3.291 2.538 -19.798 1.00 94.88 122 LEU A N 1
ATOM 1013 C CA . LEU A 1 122 ? 4.488 3.012 -19.109 1.00 94.88 122 LEU A CA 1
ATOM 1014 C C . LEU A 1 122 ? 5.541 3.529 -20.088 1.00 94.88 122 LEU A C 1
ATOM 1016 O O . LEU A 1 122 ? 6.174 4.540 -19.806 1.00 94.88 122 LEU A O 1
ATOM 1020 N N . SER A 1 123 ? 5.675 2.914 -21.267 1.00 96.62 123 SER A N 1
ATOM 1021 C CA . SER A 1 123 ? 6.540 3.432 -22.333 1.00 96.62 123 SER A CA 1
ATOM 1022 C C . SER A 1 123 ? 6.135 4.839 -22.771 1.00 96.62 123 SER A C 1
ATOM 1024 O O . SER A 1 123 ? 7.012 5.663 -23.020 1.00 96.62 123 SER A O 1
ATOM 1026 N N . SER A 1 124 ? 4.834 5.134 -22.861 1.00 95.12 124 SER A N 1
ATOM 1027 C CA . SER A 1 124 ? 4.361 6.471 -23.241 1.00 95.12 124 SER A CA 1
ATOM 1028 C C . SER A 1 124 ? 4.647 7.521 -22.164 1.00 95.12 124 SER A C 1
ATOM 1030 O O . SER A 1 124 ? 5.125 8.605 -22.490 1.00 95.12 124 SER A O 1
ATOM 1032 N N . LEU A 1 125 ? 4.455 7.180 -20.883 1.00 93.06 125 LEU A N 1
ATOM 1033 C CA . LEU A 1 125 ? 4.806 8.058 -19.761 1.00 93.06 125 LEU A CA 1
ATOM 1034 C C . LEU A 1 125 ? 6.313 8.307 -19.684 1.00 93.06 125 LEU A C 1
ATOM 1036 O O . LEU A 1 125 ? 6.753 9.439 -19.491 1.00 93.06 125 LEU A O 1
ATOM 1040 N N . PHE A 1 126 ? 7.101 7.250 -19.871 1.00 94.94 126 PHE A N 1
ATOM 1041 C CA . PHE A 1 126 ? 8.556 7.307 -19.848 1.00 94.94 126 PHE A CA 1
ATOM 1042 C C . PHE A 1 126 ? 9.099 8.238 -20.942 1.00 94.94 126 PHE A C 1
ATOM 1044 O O . PHE A 1 126 ? 9.955 9.077 -20.678 1.00 94.94 126 PHE A O 1
ATOM 1051 N N . MET A 1 127 ? 8.553 8.158 -22.161 1.00 95.12 127 MET A N 1
ATOM 1052 C CA . MET A 1 127 ? 8.921 9.064 -23.257 1.00 95.12 127 MET A CA 1
ATOM 1053 C C . MET A 1 127 ? 8.488 10.515 -23.006 1.00 95.12 127 MET A C 1
ATOM 1055 O O . MET A 1 127 ? 9.167 11.433 -23.454 1.00 95.12 127 MET A O 1
ATOM 1059 N N . ALA A 1 128 ? 7.393 10.735 -22.277 1.00 94.81 128 ALA A N 1
ATOM 1060 C CA . ALA A 1 128 ? 6.865 12.068 -21.999 1.00 94.81 128 ALA A CA 1
ATOM 1061 C C . ALA A 1 128 ? 7.572 12.811 -20.845 1.00 94.81 128 ALA A C 1
ATOM 1063 O O . ALA A 1 128 ? 7.295 13.990 -20.636 1.00 94.81 128 ALA A O 1
ATOM 1064 N N . SER A 1 129 ? 8.463 12.158 -20.086 1.00 93.88 129 SER A N 1
ATOM 1065 C CA . SER A 1 129 ? 9.096 12.736 -18.892 1.00 93.88 129 SER A CA 1
ATOM 1066 C C . SER A 1 129 ? 10.619 12.615 -18.922 1.00 93.88 129 SER A C 1
ATOM 1068 O O . SER A 1 129 ? 11.171 11.532 -18.727 1.00 93.88 129 SER A O 1
ATOM 1070 N N . GLU A 1 130 ? 11.318 13.744 -19.064 1.00 92.25 130 GLU A N 1
ATOM 1071 C CA . GLU A 1 130 ? 12.790 13.805 -19.002 1.00 92.25 130 GLU A CA 1
ATOM 1072 C C . GLU A 1 130 ? 13.349 13.259 -17.680 1.00 92.25 130 GLU A C 1
ATOM 1074 O O . GLU A 1 130 ? 14.438 12.688 -17.634 1.00 92.25 130 GLU A O 1
ATOM 1079 N N . ASN A 1 131 ? 12.591 13.389 -16.587 1.00 91.19 131 ASN A N 1
ATOM 1080 C CA . ASN A 1 131 ? 12.993 12.850 -15.291 1.00 91.19 131 ASN A CA 1
ATOM 1081 C C . ASN A 1 131 ? 12.993 11.321 -15.268 1.00 91.19 131 ASN A C 1
ATOM 1083 O O . ASN A 1 131 ? 13.873 10.736 -14.640 1.00 91.19 131 ASN A O 1
ATOM 1087 N N . LEU A 1 132 ? 12.048 10.676 -15.957 1.00 91.69 132 LEU A N 1
ATOM 1088 C CA . LEU A 1 132 ? 12.010 9.216 -16.054 1.00 91.69 132 LEU A CA 1
ATOM 1089 C C . LEU A 1 132 ? 13.113 8.684 -16.970 1.00 91.69 132 LEU A C 1
ATOM 1091 O O . LEU A 1 132 ? 13.692 7.643 -16.678 1.00 91.69 132 LEU A O 1
ATOM 1095 N N . GLN A 1 133 ? 13.472 9.435 -18.013 1.00 91.44 133 GLN A N 1
ATOM 1096 C CA . GLN A 1 133 ? 14.529 9.063 -18.961 1.00 91.44 133 GLN A CA 1
ATOM 1097 C C . GLN A 1 133 ? 15.933 8.978 -18.340 1.00 91.44 133 GLN A C 1
ATOM 1099 O O . GLN A 1 133 ? 16.856 8.476 -18.978 1.00 91.44 133 GLN A O 1
ATOM 1104 N N . LYS A 1 134 ? 16.102 9.415 -17.085 1.00 93.62 134 LYS A N 1
ATOM 1105 C CA . LYS A 1 134 ? 17.320 9.185 -16.292 1.00 93.62 134 LYS A CA 1
ATOM 1106 C C . LYS A 1 134 ? 17.507 7.712 -15.904 1.00 93.62 134 LYS A C 1
ATOM 1108 O O . LYS A 1 134 ? 18.623 7.313 -15.583 1.00 93.62 134 LYS A O 1
ATOM 1113 N N . PHE A 1 135 ? 16.439 6.916 -15.919 1.00 94.38 135 PHE A N 1
ATOM 1114 C CA . PHE A 1 135 ? 16.457 5.491 -15.589 1.00 94.38 135 PHE A CA 1
ATOM 1115 C C . PHE A 1 135 ? 16.497 4.620 -16.850 1.00 94.38 135 PHE A C 1
ATOM 1117 O O . PHE A 1 135 ? 16.275 5.086 -17.963 1.00 94.38 135 PHE A O 1
ATOM 1124 N N . ASN A 1 136 ? 16.752 3.320 -16.692 1.00 97.06 136 ASN A N 1
ATOM 1125 C CA . ASN A 1 136 ? 16.527 2.356 -17.767 1.00 97.06 136 ASN A CA 1
ATOM 1126 C C . ASN A 1 136 ? 15.032 1.998 -17.840 1.00 97.06 136 ASN A C 1
ATOM 1128 O O . ASN A 1 136 ? 14.423 1.709 -16.810 1.00 97.06 136 ASN A O 1
ATOM 1132 N N . PHE A 1 137 ? 14.446 1.980 -19.042 1.00 97.62 137 PHE A N 1
ATOM 1133 C CA . PHE A 1 137 ? 13.015 1.703 -19.207 1.00 97.62 137 PHE A CA 1
ATOM 1134 C C . PHE A 1 137 ? 12.591 0.316 -18.698 1.00 97.62 137 PHE A C 1
ATOM 1136 O O . PHE A 1 137 ? 11.530 0.199 -18.093 1.00 97.62 137 PHE A O 1
ATOM 1143 N N . GLU A 1 138 ? 13.402 -0.725 -18.906 1.00 97.56 138 GLU A N 1
ATOM 1144 C CA . GLU A 1 138 ? 13.069 -2.073 -18.429 1.00 97.56 138 GLU A CA 1
ATOM 1145 C C . GLU A 1 138 ? 13.093 -2.131 -16.900 1.00 97.56 138 GLU A C 1
ATOM 1147 O O . GLU A 1 138 ? 12.156 -2.646 -16.302 1.00 97.56 138 GLU A O 1
ATOM 1152 N N . ASN A 1 139 ? 14.079 -1.499 -16.256 1.00 97.81 139 ASN A N 1
ATOM 1153 C CA . ASN A 1 139 ? 14.123 -1.405 -14.792 1.00 97.81 139 ASN A CA 1
ATOM 1154 C C . ASN A 1 139 ? 12.933 -0.605 -14.235 1.00 97.81 139 ASN A C 1
ATOM 1156 O O . ASN A 1 139 ? 12.343 -0.982 -13.224 1.00 97.81 139 ASN A O 1
ATOM 1160 N N . PHE A 1 140 ? 12.550 0.489 -14.906 1.00 97.50 140 PHE A N 1
ATOM 1161 C CA . PHE A 1 140 ? 11.344 1.243 -14.566 1.00 97.50 140 PHE A CA 1
ATOM 1162 C C . PHE A 1 140 ? 10.098 0.362 -14.676 1.00 97.50 140 PHE A C 1
ATOM 1164 O O . PHE A 1 140 ? 9.309 0.304 -13.738 1.00 97.50 140 PHE A O 1
ATOM 1171 N N . TYR A 1 141 ? 9.941 -0.363 -15.783 1.00 97.44 141 TYR A N 1
ATOM 1172 C CA . TYR A 1 141 ? 8.825 -1.280 -15.983 1.00 97.44 141 TYR A CA 1
ATOM 1173 C C . TYR A 1 141 ? 8.772 -2.375 -14.907 1.00 97.44 141 TYR A C 1
ATOM 1175 O O . TYR A 1 141 ? 7.725 -2.576 -14.292 1.00 97.44 141 TYR A O 1
ATOM 1183 N N . GLU A 1 142 ? 9.900 -3.027 -14.623 1.00 97.56 142 GLU A N 1
ATOM 1184 C CA . GLU A 1 142 ? 10.022 -4.039 -13.571 1.00 97.56 142 GLU A CA 1
ATOM 1185 C C . GLU A 1 142 ? 9.636 -3.487 -12.193 1.00 97.56 142 GLU A C 1
ATOM 1187 O O . GLU A 1 142 ? 8.874 -4.129 -11.473 1.00 97.56 142 GLU A O 1
ATOM 1192 N N . ALA A 1 143 ? 10.092 -2.280 -11.839 1.00 97.00 143 ALA A N 1
ATOM 1193 C CA . ALA A 1 143 ? 9.748 -1.640 -10.570 1.00 97.00 143 ALA A CA 1
ATOM 1194 C C . ALA A 1 143 ? 8.240 -1.359 -10.456 1.00 97.00 143 ALA A C 1
ATOM 1196 O O . ALA A 1 143 ? 7.636 -1.583 -9.406 1.00 97.00 143 ALA A O 1
ATOM 1197 N N . GLN A 1 144 ? 7.612 -0.908 -11.545 1.00 95.75 144 GLN A N 1
ATOM 1198 C CA . GLN A 1 144 ? 6.172 -0.648 -11.582 1.00 95.75 144 GLN A CA 1
ATOM 1199 C C . GLN A 1 144 ? 5.335 -1.933 -11.497 1.00 95.75 144 GLN A C 1
ATOM 1201 O O . GLN A 1 144 ? 4.309 -1.947 -10.817 1.00 95.75 144 GLN A O 1
ATOM 1206 N N . VAL A 1 145 ? 5.758 -3.015 -12.160 1.00 96.75 145 VAL A N 1
ATOM 1207 C CA . VAL A 1 145 ? 5.119 -4.336 -12.024 1.00 96.75 145 VAL A CA 1
ATOM 1208 C C . VAL A 1 145 ? 5.276 -4.855 -10.598 1.00 96.75 145 VAL A C 1
ATOM 1210 O O . VAL A 1 145 ? 4.295 -5.288 -9.997 1.00 96.75 145 VAL A O 1
ATOM 1213 N N . PHE A 1 146 ? 6.480 -4.751 -10.031 1.00 96.81 146 PHE A N 1
ATOM 1214 C CA . PHE A 1 146 ? 6.748 -5.142 -8.651 1.00 96.81 146 PHE A CA 1
ATOM 1215 C C . PHE A 1 146 ? 5.810 -4.444 -7.662 1.00 96.81 146 PHE A C 1
ATOM 1217 O O . PHE A 1 146 ? 5.208 -5.129 -6.838 1.00 96.81 146 PHE A O 1
ATOM 1224 N N . ARG A 1 147 ? 5.622 -3.119 -7.775 1.00 95.62 147 ARG A N 1
ATOM 1225 C CA . ARG A 1 147 ? 4.692 -2.369 -6.909 1.00 95.62 147 ARG A CA 1
ATOM 1226 C C . ARG A 1 147 ? 3.287 -2.980 -6.924 1.00 95.62 147 ARG A C 1
ATOM 1228 O O . ARG A 1 147 ? 2.691 -3.166 -5.867 1.00 95.62 147 ARG A O 1
ATOM 1235 N N . LEU A 1 148 ? 2.764 -3.319 -8.104 1.00 96.50 148 LEU A N 1
ATOM 1236 C CA . LEU A 1 148 ? 1.418 -3.883 -8.241 1.00 96.50 148 LEU A CA 1
ATOM 1237 C C . LEU A 1 148 ? 1.318 -5.332 -7.740 1.00 96.50 148 LEU A C 1
ATOM 1239 O O . LEU A 1 148 ? 0.339 -5.671 -7.076 1.00 96.50 148 LEU A O 1
ATOM 1243 N N . GLU A 1 149 ? 2.319 -6.172 -8.017 1.00 96.88 149 GLU A N 1
ATOM 1244 C CA . GLU A 1 149 ? 2.377 -7.553 -7.515 1.00 96.88 149 GLU A CA 1
ATOM 1245 C C . GLU A 1 149 ? 2.479 -7.594 -5.978 1.00 96.88 149 GLU A C 1
ATOM 1247 O O . GLU A 1 149 ? 1.750 -8.344 -5.326 1.00 96.88 149 GLU A O 1
ATOM 1252 N N . ASP A 1 150 ? 3.335 -6.758 -5.384 1.00 96.56 150 ASP A N 1
ATOM 1253 C CA . ASP A 1 150 ? 3.527 -6.649 -3.930 1.00 96.56 150 ASP A CA 1
ATOM 1254 C C . ASP A 1 150 ? 2.270 -6.152 -3.221 1.00 96.56 150 ASP A C 1
ATOM 1256 O O . ASP A 1 150 ? 1.814 -6.743 -2.238 1.00 96.56 150 ASP A O 1
ATOM 1260 N N . LEU A 1 151 ? 1.648 -5.115 -3.770 1.00 96.12 151 LEU A N 1
ATOM 1261 C CA . LEU A 1 151 ? 0.395 -4.595 -3.258 1.00 96.12 151 LEU A CA 1
ATOM 1262 C C . LEU A 1 151 ? -0.730 -5.643 -3.324 1.00 96.12 151 LEU A C 1
ATOM 1264 O O . LEU A 1 151 ? -1.438 -5.854 -2.337 1.00 96.12 151 LEU A O 1
ATOM 1268 N N . ALA A 1 152 ? -0.883 -6.334 -4.458 1.00 96.81 152 ALA A N 1
ATOM 1269 C CA . ALA A 1 152 ? -1.891 -7.379 -4.621 1.00 96.81 152 ALA A CA 1
ATOM 1270 C C . ALA A 1 152 ? -1.666 -8.557 -3.658 1.00 96.81 152 ALA A C 1
ATOM 1272 O O . ALA A 1 152 ? -2.626 -9.092 -3.099 1.00 96.81 152 ALA A O 1
ATOM 1273 N N . GLU A 1 153 ? -0.410 -8.934 -3.412 1.00 97.25 153 GLU A N 1
ATOM 1274 C CA . GLU A 1 153 ? -0.065 -9.974 -2.444 1.00 97.25 153 GLU A CA 1
ATOM 1275 C C . GLU A 1 153 ? -0.402 -9.563 -1.006 1.00 97.25 153 GLU A C 1
ATOM 1277 O O . GLU A 1 153 ? -0.970 -10.347 -0.243 1.00 97.25 153 GLU A O 1
ATOM 1282 N N . LYS A 1 154 ? -0.107 -8.318 -0.621 1.00 97.06 154 LYS A N 1
ATOM 1283 C CA . LYS A 1 154 ? -0.463 -7.792 0.706 1.00 97.06 154 LYS A CA 1
ATOM 1284 C C . LYS A 1 154 ? -1.974 -7.729 0.905 1.00 97.06 154 LYS A C 1
ATOM 1286 O O . LYS A 1 154 ? -2.462 -8.117 1.967 1.00 97.06 154 LYS A O 1
ATOM 1291 N N . ILE A 1 155 ? -2.724 -7.317 -0.118 1.00 97.44 155 ILE A N 1
ATOM 1292 C CA . ILE A 1 155 ? -4.194 -7.327 -0.092 1.00 97.44 155 ILE A CA 1
ATOM 1293 C C . ILE A 1 155 ? -4.718 -8.753 0.095 1.00 97.44 155 ILE A C 1
ATOM 1295 O O . ILE A 1 155 ? -5.567 -8.975 0.957 1.00 97.44 155 ILE A O 1
ATOM 1299 N N . LYS A 1 156 ? -4.181 -9.730 -0.649 1.00 97.56 156 LYS A N 1
ATOM 1300 C CA . LYS A 1 156 ? -4.539 -11.147 -0.494 1.00 97.56 156 LYS A CA 1
ATOM 1301 C C . LYS A 1 156 ? -4.333 -11.625 0.945 1.00 97.56 156 LYS A C 1
ATOM 1303 O O . LYS A 1 156 ? -5.262 -12.154 1.548 1.00 97.56 156 LYS A O 1
ATOM 1308 N N . LYS A 1 157 ? -3.157 -11.367 1.523 1.00 96.94 157 LYS A N 1
ATOM 1309 C CA . LYS A 1 157 ? -2.840 -11.740 2.912 1.00 96.94 157 LYS A CA 1
ATOM 1310 C C . LYS A 1 157 ? -3.796 -11.096 3.916 1.00 96.94 157 LYS A C 1
ATOM 1312 O O . LYS A 1 157 ? -4.243 -11.756 4.850 1.00 96.94 157 LYS A O 1
ATOM 1317 N N . LEU A 1 158 ? -4.152 -9.823 3.728 1.00 97.50 158 LEU A N 1
ATOM 1318 C CA . LEU A 1 158 ? -5.140 -9.164 4.586 1.00 97.50 158 LEU A CA 1
ATOM 1319 C C . LEU A 1 158 ? -6.531 -9.792 4.458 1.00 97.50 158 LEU A C 1
ATOM 1321 O O . LEU A 1 158 ? -7.189 -9.973 5.478 1.00 97.50 158 LEU A O 1
ATOM 1325 N N . LEU A 1 159 ? -6.970 -10.152 3.250 1.00 97.25 159 LEU A N 1
ATOM 1326 C CA . LEU A 1 159 ? -8.242 -10.853 3.044 1.00 97.25 159 LEU A CA 1
ATOM 1327 C C . LEU A 1 159 ? -8.245 -12.242 3.697 1.00 97.25 159 LEU A C 1
ATOM 1329 O O . LEU A 1 159 ? -9.257 -12.640 4.261 1.00 97.25 159 LEU A O 1
ATOM 1333 N N . GLU A 1 160 ? -7.121 -12.960 3.687 1.00 96.88 160 GLU A N 1
ATOM 1334 C CA . GLU A 1 160 ? -6.984 -14.252 4.373 1.00 96.88 160 GLU A CA 1
ATOM 1335 C C . GLU A 1 160 ? -7.055 -14.099 5.901 1.00 96.88 160 GLU A C 1
ATOM 1337 O O . GLU A 1 160 ? -7.778 -14.841 6.569 1.00 96.88 160 GLU A O 1
ATOM 1342 N N . ILE A 1 161 ? -6.361 -13.099 6.459 1.00 97.31 161 ILE A N 1
ATOM 1343 C CA . ILE A 1 161 ? -6.365 -12.798 7.901 1.00 97.31 161 ILE A CA 1
ATOM 1344 C C . ILE A 1 161 ? -7.740 -12.288 8.362 1.00 97.31 161 ILE A C 1
ATOM 1346 O O . ILE A 1 161 ? -8.200 -12.623 9.455 1.00 97.31 161 ILE A O 1
ATOM 1350 N N . PHE A 1 162 ? -8.405 -11.472 7.542 1.00 96.50 162 PHE A N 1
ATOM 1351 C CA . PHE A 1 162 ? -9.668 -10.802 7.854 1.00 96.50 162 PHE A CA 1
ATOM 1352 C C . PHE A 1 162 ? -10.830 -11.299 6.983 1.00 96.50 162 PHE A C 1
ATOM 1354 O O . PHE A 1 162 ? -11.671 -10.509 6.566 1.00 96.50 162 PHE A O 1
ATOM 1361 N N . ASN A 1 163 ? -10.920 -12.612 6.766 1.00 93.56 163 ASN A N 1
ATOM 1362 C CA . ASN A 1 163 ? -11.865 -13.253 5.836 1.00 93.56 163 ASN A CA 1
ATOM 1363 C C . ASN A 1 163 ? -13.366 -13.011 6.100 1.00 93.56 163 ASN A C 1
ATOM 1365 O O . ASN A 1 163 ? -14.195 -13.254 5.229 1.00 93.56 163 ASN A O 1
ATOM 1369 N N . SER A 1 164 ? -13.728 -12.539 7.293 1.00 93.69 164 SER A N 1
ATOM 1370 C CA . SER A 1 164 ? -15.102 -12.201 7.684 1.00 93.69 164 SER A CA 1
ATOM 1371 C C . SER A 1 164 ? -15.370 -10.696 7.702 1.00 93.69 164 SER A C 1
ATOM 1373 O O . SER A 1 164 ? -16.489 -10.283 8.009 1.00 93.69 164 SER A O 1
ATOM 1375 N N . LYS A 1 165 ? -14.357 -9.867 7.419 1.00 96.19 165 LYS A N 1
ATOM 1376 C CA . LYS A 1 165 ? -14.448 -8.406 7.451 1.00 96.19 165 LYS A CA 1
ATOM 1377 C C . LYS A 1 165 ? -14.421 -7.827 6.049 1.00 96.19 165 LYS A C 1
ATOM 1379 O O . LYS A 1 165 ? -13.746 -8.330 5.160 1.00 96.19 165 LYS A O 1
ATOM 1384 N N . GLN A 1 166 ? -15.081 -6.692 5.889 1.00 97.00 166 GLN A N 1
ATOM 1385 C CA . GLN A 1 166 ? -14.948 -5.897 4.680 1.00 97.00 166 GLN A CA 1
ATOM 1386 C C . GLN A 1 166 ? -13.635 -5.100 4.729 1.00 97.00 166 GLN A C 1
ATOM 1388 O O . GLN A 1 166 ? -13.434 -4.268 5.616 1.00 97.00 166 GLN A O 1
ATOM 1393 N N . LEU A 1 167 ? -12.745 -5.355 3.771 1.00 97.81 167 LEU A N 1
ATOM 1394 C CA . LEU A 1 167 ? -11.505 -4.602 3.587 1.00 97.81 167 LEU A CA 1
ATOM 1395 C C . LEU A 1 167 ? -11.773 -3.360 2.724 1.00 97.81 167 LEU A C 1
ATOM 1397 O O . LEU A 1 167 ? -12.270 -3.470 1.605 1.00 97.81 167 LEU A O 1
ATOM 1401 N N . ILE A 1 168 ? -11.441 -2.178 3.244 1.00 97.12 168 ILE A N 1
ATOM 1402 C CA . ILE A 1 168 ? -11.531 -0.900 2.526 1.00 97.12 168 ILE A CA 1
ATOM 1403 C C . ILE A 1 168 ? -10.114 -0.375 2.321 1.00 97.12 168 ILE A C 1
ATOM 1405 O O . ILE A 1 168 ? -9.369 -0.195 3.282 1.00 97.12 168 ILE A O 1
ATOM 1409 N N . ILE A 1 169 ? -9.745 -0.122 1.070 1.00 95.75 169 ILE A N 1
ATOM 1410 C CA . ILE A 1 169 ? -8.384 0.259 0.692 1.00 95.75 169 ILE A CA 1
ATOM 1411 C C . ILE A 1 169 ? -8.402 1.682 0.142 1.00 95.75 169 ILE A C 1
ATOM 1413 O O . ILE A 1 169 ? -9.189 1.984 -0.754 1.00 95.75 169 ILE A O 1
ATOM 1417 N N . PHE A 1 170 ? -7.515 2.535 0.652 1.00 93.19 170 PHE A N 1
ATOM 1418 C CA . PHE A 1 170 ? -7.241 3.847 0.070 1.00 93.19 170 PHE A CA 1
ATOM 1419 C C . PHE A 1 170 ? -5.897 3.821 -0.642 1.00 93.19 170 PHE A C 1
ATOM 1421 O O . PHE A 1 170 ? -4.872 3.473 -0.053 1.00 93.19 170 PHE A O 1
ATOM 1428 N N . ILE A 1 171 ? -5.929 4.195 -1.916 1.00 90.62 171 ILE A N 1
ATOM 1429 C CA . ILE A 1 171 ? -4.796 4.107 -2.824 1.00 90.62 171 ILE A CA 1
ATOM 1430 C C . ILE A 1 171 ? -4.834 5.233 -3.855 1.00 90.62 171 ILE A C 1
ATOM 1432 O O . ILE A 1 171 ? -5.886 5.825 -4.106 1.00 90.62 171 ILE A O 1
ATOM 1436 N N . GLU A 1 172 ? -3.679 5.522 -4.448 1.00 85.56 172 GLU A N 1
ATOM 1437 C CA . GLU A 1 172 ? -3.556 6.428 -5.581 1.00 85.56 172 GLU A CA 1
ATOM 1438 C C . GLU A 1 172 ? -4.4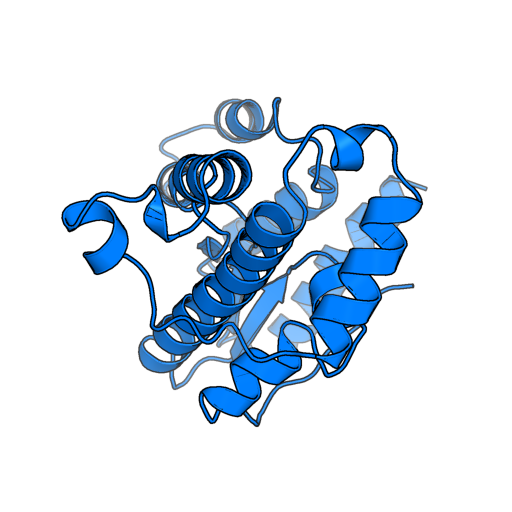41 5.991 -6.750 1.00 85.56 172 GLU A C 1
ATOM 1440 O O . GLU A 1 172 ? -4.507 4.819 -7.127 1.00 85.56 172 GLU A O 1
ATOM 1445 N N . LYS A 1 173 ? -5.108 6.978 -7.351 1.00 85.75 173 LYS A N 1
ATOM 1446 C CA . LYS A 1 173 ? -6.063 6.772 -8.440 1.00 85.75 173 LYS A CA 1
ATOM 1447 C C . LYS A 1 173 ? -5.420 6.043 -9.624 1.00 85.75 173 LYS A C 1
ATOM 1449 O O . LYS A 1 173 ? -6.014 5.117 -10.163 1.00 85.75 173 LYS A O 1
ATOM 1454 N N . ASP A 1 174 ? -4.192 6.406 -9.980 1.00 84.19 174 ASP A N 1
ATOM 1455 C CA . ASP A 1 174 ? -3.481 5.882 -11.154 1.00 84.19 174 ASP A CA 1
ATOM 1456 C C . ASP A 1 174 ? -3.070 4.402 -11.034 1.00 84.19 174 ASP A C 1
ATOM 1458 O O . ASP A 1 174 ? -2.505 3.846 -11.969 1.00 84.19 174 ASP A O 1
ATOM 1462 N N . LEU A 1 175 ? -3.360 3.747 -9.904 1.00 86.00 175 LEU A N 1
ATOM 1463 C CA . LEU A 1 175 ? -3.164 2.307 -9.720 1.00 86.00 175 LEU A CA 1
ATOM 1464 C C . LEU A 1 175 ? -4.448 1.491 -9.935 1.00 86.00 175 LEU A C 1
ATOM 1466 O O . LEU A 1 175 ? -4.395 0.261 -9.906 1.00 86.00 175 LEU A O 1
ATOM 1470 N N . ILE A 1 176 ? -5.604 2.143 -10.100 1.00 85.75 176 ILE A N 1
ATOM 1471 C CA . ILE A 1 176 ? -6.930 1.500 -10.129 1.00 85.75 176 ILE A CA 1
ATOM 1472 C C . ILE A 1 176 ? -7.836 1.981 -11.275 1.00 85.75 176 ILE A C 1
ATOM 1474 O O . ILE A 1 176 ? -8.978 1.530 -11.378 1.00 85.75 176 ILE A O 1
ATOM 1478 N N . ILE A 1 177 ? -7.381 2.895 -12.138 1.00 80.00 177 ILE A N 1
ATOM 1479 C CA . ILE A 1 177 ? -8.203 3.435 -13.235 1.00 80.00 177 ILE A CA 1
ATOM 1480 C C . ILE A 1 177 ? -8.341 2.416 -14.365 1.00 80.00 177 ILE A C 1
ATOM 1482 O O . ILE A 1 177 ? -9.382 2.371 -15.031 1.00 80.00 177 ILE A O 1
ATOM 1486 N N . LYS A 1 178 ? -7.291 1.643 -14.645 1.00 83.75 178 LYS A N 1
ATOM 1487 C CA . LYS A 1 178 ? -7.240 0.745 -15.798 1.00 83.75 178 LYS A CA 1
ATOM 1488 C C . LYS A 1 178 ? -7.291 -0.708 -15.361 1.00 83.75 178 LYS A C 1
ATOM 1490 O O . LYS A 1 178 ? -6.659 -1.132 -14.402 1.00 83.75 178 LYS A O 1
ATOM 1495 N N . ASN A 1 179 ? -7.988 -1.514 -16.158 1.00 80.19 179 ASN A N 1
ATOM 1496 C CA . ASN A 1 179 ? -8.178 -2.939 -15.885 1.00 80.19 179 ASN A CA 1
ATOM 1497 C C . ASN A 1 179 ? -6.866 -3.744 -15.901 1.00 80.19 179 ASN A C 1
ATOM 1499 O O . ASN A 1 179 ? -6.886 -4.889 -15.478 1.00 80.19 179 ASN A O 1
ATOM 1503 N N . TRP A 1 180 ? -5.767 -3.175 -16.413 1.00 81.94 180 TRP A N 1
ATOM 1504 C CA . TRP A 1 180 ? -4.425 -3.772 -16.468 1.00 81.94 180 TRP A CA 1
ATOM 1505 C C . TRP A 1 180 ? -3.470 -3.262 -15.369 1.00 81.94 180 TRP A C 1
ATOM 1507 O O . TRP A 1 180 ? -2.298 -3.637 -15.372 1.00 81.94 180 TRP A O 1
ATOM 1517 N N . GLU A 1 181 ? -3.955 -2.431 -14.440 1.00 90.38 181 GLU A N 1
ATOM 1518 C CA . GLU A 1 181 ? -3.243 -2.005 -13.223 1.00 90.38 181 GLU A CA 1
ATOM 1519 C C . GLU A 1 181 ? -3.579 -2.968 -12.064 1.00 90.38 181 GLU A C 1
ATOM 1521 O O . GLU A 1 181 ? -3.725 -4.167 -12.294 1.00 90.38 181 GLU A O 1
ATOM 1526 N N . LEU A 1 182 ? -3.747 -2.493 -10.823 1.00 93.31 182 LEU A N 1
ATOM 1527 C CA . LEU A 1 182 ? -4.034 -3.340 -9.657 1.00 93.31 182 LEU A CA 1
ATOM 1528 C C . LEU A 1 182 ? -5.195 -4.336 -9.853 1.00 93.31 182 LEU A C 1
ATOM 1530 O O . LEU A 1 182 ? -5.039 -5.484 -9.429 1.00 93.31 182 LEU A O 1
ATOM 1534 N N . PRO A 1 183 ? -6.322 -3.991 -10.518 1.00 94.69 183 PRO A N 1
ATOM 1535 C CA . PRO A 1 183 ? -7.408 -4.945 -10.749 1.00 94.69 183 PRO A CA 1
ATOM 1536 C C . PRO A 1 183 ? -6.956 -6.234 -11.448 1.00 94.69 183 PRO A C 1
ATOM 1538 O O . PRO A 1 183 ? -7.423 -7.314 -11.091 1.00 94.69 183 PRO 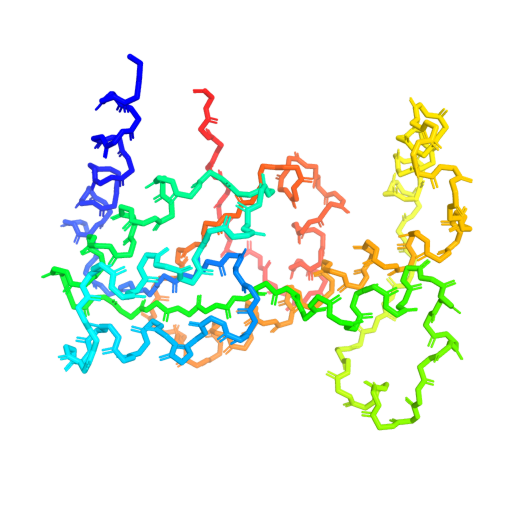A O 1
ATOM 1541 N N . PHE A 1 184 ? -6.009 -6.144 -12.388 1.00 95.12 184 PHE A N 1
ATOM 1542 C CA . PHE A 1 184 ? -5.438 -7.308 -13.070 1.00 95.12 184 PHE A CA 1
ATOM 1543 C C . PHE A 1 184 ? -4.703 -8.236 -12.097 1.00 95.12 184 PHE A C 1
ATOM 1545 O O . PHE A 1 184 ? -4.934 -9.445 -12.088 1.00 95.12 184 PHE A O 1
ATOM 1552 N N . TYR A 1 185 ? -3.859 -7.671 -11.231 1.00 96.06 185 TYR A N 1
ATOM 1553 C CA . TYR A 1 185 ? -3.049 -8.436 -10.277 1.00 96.06 185 TYR A CA 1
ATOM 1554 C C . TYR A 1 185 ? -3.875 -9.028 -9.128 1.00 96.06 185 TYR A C 1
ATOM 1556 O O . TYR A 1 185 ? -3.516 -10.083 -8.595 1.00 96.06 185 TYR A O 1
ATOM 1564 N N . LEU A 1 186 ? -5.001 -8.395 -8.776 1.00 96.44 186 LEU A N 1
ATOM 1565 C CA . LEU A 1 186 ? -5.998 -8.959 -7.862 1.00 96.44 186 LEU A CA 1
ATOM 1566 C C . LEU A 1 186 ? -6.721 -10.155 -8.497 1.00 96.44 186 LEU A C 1
ATOM 1568 O O . LEU A 1 186 ? -6.793 -11.226 -7.893 1.00 96.44 186 LEU A O 1
ATOM 1572 N N . GLN A 1 187 ? -7.191 -10.016 -9.740 1.00 95.31 187 GLN A N 1
ATOM 1573 C CA . GLN A 1 187 ? -7.879 -11.094 -10.460 1.00 95.31 187 GLN A CA 1
ATOM 1574 C C . GLN A 1 187 ? -6.972 -12.303 -10.698 1.00 95.31 187 GLN A C 1
ATOM 1576 O O . GLN A 1 187 ? -7.404 -13.436 -10.499 1.00 95.31 187 GLN A O 1
ATOM 1581 N N . LYS A 1 188 ? -5.695 -12.074 -11.027 1.00 94.62 188 LYS A N 1
ATOM 1582 C CA . LYS A 1 188 ? -4.673 -13.128 -11.128 1.00 94.62 188 LYS A CA 1
ATOM 1583 C C . LYS A 1 188 ? -4.538 -13.948 -9.835 1.00 94.62 188 LYS A C 1
ATOM 1585 O O . LYS A 1 188 ? -4.195 -15.125 -9.877 1.00 94.62 188 LYS A O 1
ATOM 1590 N N . ARG A 1 189 ? -4.850 -13.345 -8.685 1.00 95.38 189 ARG A N 1
ATOM 1591 C CA . ARG A 1 189 ? -4.860 -13.982 -7.358 1.00 95.38 189 ARG A CA 1
ATOM 1592 C C . ARG A 1 189 ? -6.236 -14.513 -6.941 1.00 95.38 189 ARG A C 1
ATOM 1594 O O . ARG A 1 189 ? -6.432 -14.807 -5.766 1.00 95.38 189 ARG A O 1
ATOM 1601 N N . ASN A 1 190 ? -7.178 -14.654 -7.877 1.00 95.94 190 ASN A N 1
ATOM 1602 C CA . ASN A 1 190 ? -8.567 -15.064 -7.636 1.00 95.94 190 ASN A CA 1
ATOM 1603 C C . ASN A 1 190 ? -9.352 -14.131 -6.696 1.00 95.94 190 ASN A C 1
ATOM 1605 O O . ASN A 1 190 ? -10.347 -14.539 -6.098 1.00 95.94 190 ASN A O 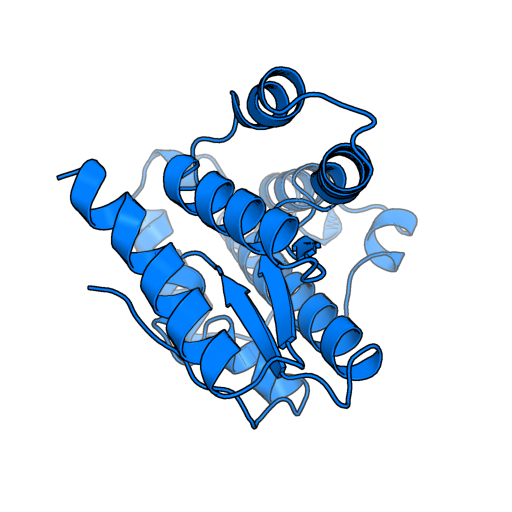1
ATOM 1609 N N . ILE A 1 191 ? -8.946 -12.864 -6.583 1.00 96.50 191 ILE A N 1
ATOM 1610 C CA . ILE A 1 191 ? -9.702 -11.844 -5.853 1.00 96.50 191 ILE A CA 1
ATOM 1611 C C . ILE A 1 191 ? -10.648 -11.184 -6.856 1.00 96.50 191 ILE A C 1
ATOM 1613 O O . ILE A 1 191 ? -10.258 -10.283 -7.597 1.00 96.50 191 ILE A O 1
ATOM 1617 N N . LEU A 1 192 ? -11.882 -11.688 -6.921 1.00 95.06 192 LEU A N 1
ATOM 1618 C CA . LEU A 1 192 ? -12.894 -11.255 -7.896 1.00 95.06 192 LEU A CA 1
ATOM 1619 C C . LEU A 1 192 ? -13.983 -10.365 -7.283 1.00 95.06 192 LEU A C 1
ATOM 1621 O O . LEU A 1 192 ? -14.627 -9.607 -8.005 1.00 95.06 192 LEU A O 1
ATOM 1625 N N . ASP A 1 193 ? -14.181 -10.444 -5.967 1.00 94.94 193 ASP A N 1
ATOM 1626 C CA . ASP A 1 193 ? -15.195 -9.675 -5.246 1.00 94.94 193 ASP A CA 1
ATOM 1627 C C . ASP A 1 193 ? -14.599 -8.373 -4.698 1.00 94.94 193 ASP A C 1
ATOM 1629 O O . ASP A 1 193 ? -14.165 -8.281 -3.549 1.00 94.94 193 ASP A O 1
ATOM 1633 N N . PHE A 1 194 ? -14.505 -7.365 -5.564 1.00 94.88 194 PHE A N 1
ATOM 1634 C CA . PHE A 1 194 ? -14.097 -6.020 -5.175 1.00 94.88 194 PHE A CA 1
ATOM 1635 C C . PHE A 1 194 ? -14.825 -4.961 -6.000 1.00 94.88 194 PHE A C 1
ATOM 1637 O O . PHE A 1 194 ? -15.266 -5.191 -7.127 1.00 94.88 194 PHE A O 1
ATOM 1644 N N . LYS A 1 195 ? -14.923 -3.755 -5.437 1.00 94.12 195 LYS A N 1
ATOM 1645 C CA . LYS A 1 195 ? -15.508 -2.592 -6.104 1.00 94.12 195 LYS A CA 1
ATOM 1646 C C . LYS A 1 195 ? -14.555 -1.412 -6.026 1.00 94.12 195 LYS A C 1
ATOM 1648 O O . LYS A 1 195 ? -14.070 -1.072 -4.952 1.00 94.12 195 LYS A O 1
ATOM 1653 N N . ILE A 1 196 ? -14.345 -0.765 -7.166 1.00 92.62 196 ILE A N 1
ATOM 1654 C CA . ILE A 1 196 ? -13.553 0.458 -7.269 1.00 92.62 196 ILE A CA 1
ATOM 1655 C C . ILE A 1 196 ? -14.490 1.658 -7.134 1.00 92.62 196 ILE A C 1
ATOM 1657 O O . ILE A 1 196 ? -15.527 1.728 -7.799 1.00 92.62 196 ILE A O 1
ATOM 1661 N N . ILE A 1 197 ? -14.127 2.599 -6.267 1.00 89.88 197 ILE A N 1
ATOM 1662 C CA . ILE A 1 197 ? -14.836 3.866 -6.084 1.00 89.88 197 ILE A CA 1
ATOM 1663 C C . ILE A 1 197 ? -13.847 4.979 -6.411 1.00 89.88 197 ILE A C 1
ATOM 1665 O O . ILE A 1 197 ? -12.902 5.213 -5.665 1.00 89.88 197 ILE A O 1
ATOM 1669 N N . ASN A 1 198 ? -14.068 5.650 -7.540 1.00 83.44 198 ASN A N 1
ATOM 1670 C CA . ASN A 1 198 ? -13.271 6.801 -7.945 1.00 83.44 198 ASN A CA 1
ATOM 1671 C C . ASN A 1 198 ? -13.937 8.082 -7.450 1.00 83.44 198 ASN A C 1
ATOM 1673 O O . ASN A 1 198 ? -15.082 8.370 -7.801 1.00 83.44 198 ASN A O 1
ATOM 1677 N N . PHE A 1 199 ? -13.197 8.857 -6.665 1.00 75.19 199 PHE A N 1
ATOM 1678 C CA . PHE A 1 199 ? -13.590 10.202 -6.273 1.00 75.19 199 PHE A CA 1
ATOM 1679 C C . PHE A 1 199 ? -13.094 11.172 -7.357 1.00 75.19 199 PHE A C 1
ATOM 1681 O O . PHE A 1 199 ? -11.906 11.178 -7.690 1.00 75.19 199 PHE A O 1
ATOM 1688 N N . ASN A 1 200 ? -14.027 11.895 -7.981 1.00 60.19 200 ASN A N 1
ATOM 1689 C CA . ASN A 1 200 ? -13.759 12.900 -9.015 1.00 60.19 200 ASN A CA 1
ATOM 1690 C C . ASN A 1 200 ? -13.671 14.295 -8.408 1.00 60.19 200 ASN A C 1
ATOM 1692 O O . ASN A 1 200 ? -14.462 14.565 -7.475 1.00 60.19 200 ASN A O 1
#

Foldseek 3Di:
DLVVLLVVLLVVVVVVCVVPVQAAEEEQDEQVLQVLLVCVLVVVDDPVRSVVVCPPPDPDPVSNVSSVSVSCSVSVHHYYYQHYHPVLLVQLQAPNPVSDDPVSVVVADDFDLPQVVVLVVLVVVCVVDPVSVVTDSRSVSRSQSSRLLSSLVSVVVVCVVSVVGHYHYDDDPVQPVDCSHNVVNNVVVVNPPDDDDDDD

Organism: NCBI:txid1295609

Sequence (200 aa):
MLLFVKIYFKNFLQSIYNLNTNIVLALDLPPSFQKFLEDYFENKISESQFKENFKNIDYLNIEVVLEIIEWAKMNKVKVFTIGTDSELFLKILNNGLKGLSQEELSKLPEIDILNPPYKKYLSSLFMASENLQKFNFENFYEAQVFRLEDLAEKIKKLLEIFNSKQLIIFIEKDLIIKNWELPFYLQKRNILDFKIINFN

Radius of gyration: 17.7 Å; chains: 1; bounding box: 44×39×46 Å

InterPro domains:
  IPR007314 Haem-binding uptake, Tiki superfamily, ChaN [PF04187] (29-169)

Secondary structure (DSSP, 8-state):
-HHHHHHHHHHHHHHHHHH---EEEEES--TTHHHHHHHHHTTSS-HHHHHHTTTT--SS-HHHHHHHHHHHHHTT--EEE-PPPHHHHHHHHHH-GGGS-HHHHTTSPP-----HHHHHHHHHHHHH-TTGGGS-HHHHHHHHHHHHHHHHHHHHHHHHHTTTSEEEEE--GGGTSSTTSHHHHHHHTT----------

pLDDT: mean 91.95, std 9.07, range [47.03, 98.12]